Protein AF-A0A2N3HQQ2-F1 (afdb_monomer)

Organism: NCBI:txid1940526

Sequence (184 aa):
MKNRNTKDVAENHIYPFIISNFILFAAIFFSLNNADEAAILLYSMALNLFTNWFIFYAFQKKKLIHFSEYYNNLVIGIFSIAAILPVFLLIVPIVLFPEISHLLLLFASWILALLFNKIILKNYTWEKKAEQHMNKYRMNIEESKEKAFVNLKQFIDQSGRDKFANYLEKNQMFDRRMEAYLNT

Nearest PDB structures (foldseek):
  8gym-assembly1_T7  TM=3.327E-01  e=6.026E+00  Tetrahymena thermophila SB210
  3edu-assembly1_A  TM=3.708E-01  e=9.635E+00  Homo sapiens

Radius of gyration: 20.78 Å; Cα contacts (8 Å, |Δi|>4): 121; chains: 1; bounding box: 45×24×63 Å

Mean predicted aligned error: 7.98 Å

Foldseek 3Di:
DPPPLDDQLPDPPVVVLVVVVVVVLVVVVVVDPDPVLSVLLVLLLVLLLVVLVCCCVVPPSVVCSLFFSLVSVVLVVQSSCLSNVLSVVLVVCVVPPVVDDSVVSSVVSNVSSVVSSVVVVVVCVLVVVLRVLVSQLVVDDDPSNVVSVVVNLVSCVVPDLVVSVVSCVSRVDDDPVSVVSSVD

Solvent-accessible surface area (backbone atoms only — not comparable to full-atom values): 10197 Å² total; per-residue (Å²): 130,85,67,89,80,68,68,67,89,60,74,77,60,50,57,63,50,54,51,55,53,51,54,54,45,54,54,51,49,76,70,44,99,42,70,69,66,43,45,51,47,50,52,34,34,52,52,20,44,51,50,42,49,50,50,39,61,76,71,41,52,81,74,42,68,74,47,55,70,52,59,40,50,50,52,52,49,45,43,52,49,17,19,46,55,29,44,63,60,45,52,56,51,56,74,76,41,70,86,58,54,68,68,58,54,38,53,51,31,43,54,44,14,56,50,40,35,55,53,54,53,59,76,47,46,61,60,54,50,51,46,54,39,48,35,49,30,70,78,40,60,70,73,57,18,51,56,27,44,54,55,37,50,54,52,34,71,75,64,34,55,66,60,48,51,58,47,38,61,72,50,68,66,88,45,75,72,59,53,54,60,69,74,104

pLDDT: mean 82.04, std 14.4, range [25.62, 96.69]

Structure (mmCIF, N/CA/C/O backbone):
data_AF-A0A2N3HQQ2-F1
#
_entry.id   AF-A0A2N3HQQ2-F1
#
loop_
_atom_site.group_PDB
_atom_site.id
_atom_site.type_symbol
_atom_site.label_atom_id
_atom_site.label_alt_id
_atom_site.label_comp_id
_atom_site.label_asym_id
_atom_site.label_entity_id
_atom_site.label_seq_id
_atom_site.pdbx_PDB_ins_code
_atom_site.Cartn_x
_atom_site.Cartn_y
_atom_site.Cartn_z
_atom_site.occupancy
_atom_site.B_iso_or_equiv
_atom_site.auth_seq_id
_atom_site.auth_comp_id
_atom_site.auth_asym_id
_atom_site.auth_atom_id
_atom_site.pdbx_PDB_model_num
ATOM 1 N N . MET A 1 1 ? 10.122 -6.794 30.915 1.00 31.36 1 MET A N 1
ATOM 2 C CA . MET A 1 1 ? 9.313 -7.350 29.805 1.00 31.36 1 MET A CA 1
ATOM 3 C C . MET A 1 1 ? 9.541 -6.484 28.573 1.00 31.36 1 MET A C 1
ATOM 5 O O . MET A 1 1 ? 9.217 -5.306 28.623 1.00 31.36 1 MET A O 1
ATOM 9 N N . LYS A 1 2 ? 10.166 -7.013 27.508 1.00 25.62 2 LYS A N 1
ATOM 10 C CA . LYS A 1 2 ? 10.284 -6.299 26.222 1.00 25.62 2 LYS A CA 1
ATOM 11 C C . LYS A 1 2 ? 8.867 -6.044 25.709 1.00 25.62 2 LYS A C 1
ATOM 13 O O . LYS A 1 2 ? 8.108 -6.999 25.560 1.00 25.62 2 LYS A O 1
ATOM 18 N N . ASN A 1 3 ? 8.509 -4.781 25.499 1.00 30.03 3 ASN A N 1
ATOM 19 C CA . ASN A 1 3 ? 7.222 -4.409 24.935 1.00 30.03 3 ASN A CA 1
ATOM 20 C C . ASN A 1 3 ? 7.101 -5.087 23.561 1.00 30.03 3 ASN A C 1
ATOM 22 O O . ASN A 1 3 ? 7.817 -4.741 22.624 1.00 30.03 3 ASN A O 1
ATOM 26 N N . ARG A 1 4 ? 6.245 -6.110 23.459 1.00 37.28 4 ARG A N 1
ATOM 27 C CA . ARG A 1 4 ? 6.021 -6.883 22.225 1.00 37.28 4 ARG A CA 1
ATOM 28 C C . ARG A 1 4 ? 5.447 -6.004 21.097 1.00 37.28 4 ARG A C 1
ATOM 30 O O . ARG A 1 4 ? 5.424 -6.443 19.957 1.00 37.28 4 ARG A O 1
ATOM 37 N N . ASN A 1 5 ? 5.073 -4.761 21.419 1.00 40.88 5 ASN A N 1
ATOM 38 C CA . ASN A 1 5 ? 4.403 -3.797 20.549 1.00 40.88 5 ASN A CA 1
ATOM 39 C C . ASN A 1 5 ? 5.329 -2.717 19.954 1.00 40.88 5 ASN A C 1
ATOM 41 O O . ASN A 1 5 ? 4.839 -1.809 19.296 1.00 40.88 5 ASN A O 1
ATOM 45 N N . THR A 1 6 ? 6.648 -2.770 20.177 1.00 40.84 6 THR A N 1
ATOM 46 C CA . THR A 1 6 ? 7.603 -1.795 19.609 1.00 40.84 6 THR A CA 1
ATOM 47 C C . THR A 1 6 ? 8.735 -2.489 18.857 1.00 40.84 6 THR A C 1
ATOM 49 O O . THR A 1 6 ? 9.911 -2.266 19.147 1.00 40.84 6 THR A O 1
ATOM 52 N N . LYS A 1 7 ? 8.405 -3.374 17.911 1.00 51.12 7 LYS A N 1
ATOM 53 C CA . LYS A 1 7 ? 9.361 -3.708 16.847 1.00 51.12 7 LYS A CA 1
ATOM 54 C C . LYS A 1 7 ? 9.380 -2.532 15.876 1.00 51.12 7 LYS A C 1
ATOM 56 O O . LYS A 1 7 ? 8.314 -2.057 15.490 1.00 51.12 7 LYS A O 1
ATOM 61 N N . ASP A 1 8 ? 10.568 -2.026 15.548 1.00 52.69 8 ASP A N 1
ATOM 62 C CA . ASP A 1 8 ? 10.714 -0.919 14.607 1.00 52.69 8 ASP A CA 1
ATOM 63 C C . ASP A 1 8 ? 10.011 -1.307 13.301 1.00 52.69 8 ASP A C 1
ATOM 65 O O . ASP A 1 8 ? 10.311 -2.325 12.676 1.00 52.69 8 ASP A O 1
ATOM 69 N N . VAL A 1 9 ? 8.995 -0.514 12.962 1.00 53.81 9 VAL A N 1
ATOM 70 C CA . VAL A 1 9 ? 7.903 -0.837 12.033 1.00 53.81 9 VAL A CA 1
ATOM 71 C C . VAL A 1 9 ? 8.401 -1.212 10.626 1.00 53.81 9 VAL A C 1
ATOM 73 O O . VAL A 1 9 ? 7.660 -1.779 9.833 1.00 53.81 9 VAL A O 1
ATOM 76 N N . ALA A 1 10 ? 9.664 -0.916 10.314 1.00 49.88 10 ALA A N 1
ATOM 77 C CA . ALA A 1 10 ? 10.269 -1.110 9.002 1.00 49.88 10 ALA A CA 1
ATOM 78 C C . ALA A 1 10 ? 11.492 -2.050 8.980 1.00 49.88 10 ALA A C 1
ATOM 80 O O . ALA A 1 10 ? 11.952 -2.410 7.898 1.00 49.88 10 ALA A O 1
ATOM 81 N N . GLU A 1 11 ? 12.042 -2.447 10.130 1.00 49.62 11 GLU A N 1
ATOM 82 C CA . GLU A 1 11 ? 13.411 -2.992 10.193 1.00 49.62 11 GLU A CA 1
ATOM 83 C C . GLU A 1 11 ? 13.509 -4.453 9.706 1.00 49.62 11 GLU A C 1
ATOM 85 O O . GLU A 1 11 ? 14.536 -4.852 9.167 1.00 49.62 11 GLU A O 1
ATOM 90 N N . ASN A 1 12 ? 12.422 -5.234 9.786 1.00 52.38 12 ASN A N 1
ATOM 91 C CA . ASN A 1 12 ? 12.430 -6.660 9.413 1.00 52.38 12 ASN A CA 1
ATOM 92 C C . ASN A 1 12 ? 11.868 -6.976 8.015 1.00 52.38 12 ASN A C 1
ATOM 94 O O . ASN A 1 12 ? 12.133 -8.051 7.482 1.00 52.38 12 ASN A O 1
ATOM 98 N N . HIS A 1 13 ? 11.104 -6.068 7.401 1.00 55.75 13 HIS A N 1
ATOM 99 C CA . HIS A 1 13 ? 10.429 -6.335 6.118 1.00 55.75 13 HIS A CA 1
ATOM 100 C C . HIS A 1 13 ? 11.197 -5.803 4.906 1.00 55.75 13 HIS A C 1
ATOM 102 O O . HIS A 1 13 ? 10.927 -6.209 3.776 1.00 55.75 13 HIS A O 1
ATOM 108 N N . ILE A 1 14 ? 12.191 -4.942 5.134 1.00 55.75 14 ILE A N 1
ATOM 109 C CA . ILE A 1 14 ? 12.968 -4.315 4.066 1.00 55.75 14 ILE A CA 1
ATOM 110 C C . ILE A 1 14 ? 13.943 -5.292 3.398 1.00 55.75 14 ILE A C 1
ATOM 112 O O . ILE A 1 14 ? 14.111 -5.244 2.185 1.00 55.75 14 ILE A O 1
ATOM 116 N N . TYR A 1 15 ? 14.530 -6.230 4.149 1.00 56.81 15 TYR A N 1
ATOM 117 C CA . TYR A 1 15 ? 15.511 -7.174 3.605 1.00 56.81 15 TYR A CA 1
ATOM 118 C C . TYR A 1 15 ? 14.883 -8.249 2.709 1.00 56.81 15 TYR A C 1
ATOM 120 O O . TYR A 1 15 ? 15.3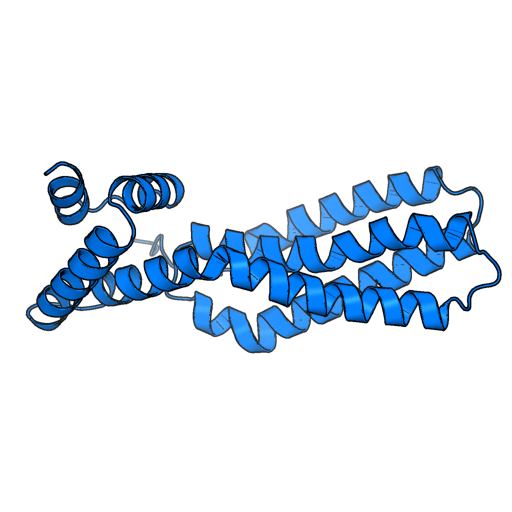54 -8.402 1.582 1.00 56.81 15 TYR A O 1
ATOM 128 N N . PRO A 1 16 ? 13.791 -8.938 3.105 1.00 57.72 16 PRO A N 1
ATOM 129 C CA . PRO A 1 16 ? 13.105 -9.867 2.203 1.00 57.72 16 PRO A CA 1
ATOM 130 C C . PRO A 1 16 ? 12.559 -9.159 0.958 1.00 57.72 16 PRO A C 1
ATOM 132 O O . PRO A 1 16 ? 12.568 -9.719 -0.138 1.00 57.72 16 PRO A O 1
ATOM 135 N N . PHE A 1 17 ? 12.126 -7.904 1.110 1.00 61.69 17 PHE A N 1
ATOM 136 C CA . PHE A 1 17 ? 11.674 -7.070 0.005 1.00 61.69 17 PHE A CA 1
ATOM 137 C C . PHE A 1 17 ? 12.811 -6.735 -0.966 1.00 61.69 17 PHE A C 1
ATOM 139 O O . PHE A 1 17 ? 12.680 -6.990 -2.156 1.00 61.69 17 PHE A O 1
ATOM 146 N N . ILE A 1 18 ? 13.947 -6.224 -0.491 1.00 60.59 18 ILE A N 1
ATOM 147 C CA . ILE A 1 18 ? 15.106 -5.936 -1.347 1.00 60.59 18 ILE A CA 1
ATOM 148 C C . ILE A 1 18 ? 15.590 -7.220 -2.043 1.00 60.59 18 ILE A C 1
ATOM 150 O O . ILE A 1 18 ? 15.804 -7.215 -3.252 1.00 60.59 18 ILE A O 1
ATOM 154 N N . ILE A 1 19 ? 15.685 -8.339 -1.317 1.00 63.81 19 ILE A N 1
ATOM 155 C CA . ILE A 1 19 ? 16.177 -9.618 -1.855 1.00 63.81 19 ILE A CA 1
ATOM 156 C C . ILE A 1 19 ? 15.238 -10.196 -2.926 1.00 63.81 19 ILE A C 1
ATOM 158 O O . ILE A 1 19 ? 15.702 -10.595 -3.991 1.00 63.81 19 ILE A O 1
ATOM 162 N N . SER A 1 20 ? 13.922 -10.219 -2.690 1.00 58.06 20 SER A N 1
ATOM 163 C CA . SER A 1 20 ? 12.950 -10.725 -3.681 1.00 58.06 20 SER A CA 1
ATOM 164 C C . SER A 1 20 ? 12.944 -9.898 -4.970 1.00 58.06 20 SER A C 1
ATOM 166 O O . SER A 1 20 ? 12.843 -10.448 -6.065 1.00 58.06 20 SER A O 1
ATOM 168 N N . ASN A 1 21 ? 13.150 -8.590 -4.842 1.00 63.28 21 ASN A N 1
ATOM 169 C CA . ASN A 1 21 ? 13.307 -7.670 -5.960 1.00 63.28 21 ASN A CA 1
ATOM 170 C C . ASN A 1 21 ? 14.595 -7.908 -6.762 1.00 63.28 21 ASN A C 1
ATOM 172 O O . ASN A 1 21 ? 14.562 -7.860 -7.988 1.00 63.28 21 ASN A O 1
ATOM 176 N N . PHE A 1 22 ? 15.710 -8.229 -6.098 1.00 64.62 22 PHE A N 1
ATOM 177 C CA . PHE A 1 22 ? 16.954 -8.619 -6.773 1.00 64.62 22 PHE A CA 1
ATOM 178 C C . PHE A 1 22 ? 16.821 -9.936 -7.555 1.00 64.62 22 PHE A C 1
ATOM 180 O O . PHE A 1 22 ? 17.350 -10.048 -8.659 1.00 64.62 22 PHE A O 1
ATOM 187 N N . ILE A 1 23 ? 16.098 -10.924 -7.016 1.00 61.53 23 ILE A N 1
ATOM 188 C CA . ILE A 1 23 ? 15.891 -12.225 -7.679 1.00 61.53 23 ILE A CA 1
ATOM 189 C C . ILE A 1 23 ? 15.017 -12.073 -8.930 1.00 61.53 23 ILE A C 1
ATOM 191 O O . ILE A 1 23 ? 15.349 -12.609 -9.988 1.00 61.53 23 ILE A O 1
ATOM 195 N N . LEU A 1 24 ? 13.930 -11.303 -8.832 1.00 60.88 24 LEU A N 1
ATOM 196 C CA . LEU A 1 24 ? 13.087 -10.969 -9.981 1.00 60.88 24 LEU A CA 1
ATOM 197 C C . LEU A 1 24 ? 13.888 -10.217 -11.061 1.00 60.88 24 LEU A C 1
ATOM 199 O O . LEU A 1 24 ? 13.700 -10.453 -12.252 1.00 60.88 24 LEU A O 1
ATOM 203 N N . PHE A 1 25 ? 14.833 -9.371 -10.643 1.00 62.75 25 PHE A N 1
ATOM 204 C CA . PHE A 1 25 ? 15.738 -8.662 -11.544 1.00 62.75 25 PHE A CA 1
ATOM 205 C C . PHE A 1 25 ? 16.681 -9.570 -12.320 1.00 62.75 25 PHE A C 1
ATOM 207 O O . PHE A 1 25 ? 16.847 -9.381 -13.525 1.00 62.75 25 PHE A O 1
ATOM 214 N N . ALA A 1 26 ? 17.278 -10.556 -11.649 1.00 61.81 26 ALA A N 1
ATOM 215 C CA . ALA A 1 26 ? 18.110 -11.546 -12.319 1.00 61.81 26 ALA A CA 1
ATOM 216 C C . ALA A 1 26 ? 17.304 -12.263 -13.415 1.00 61.81 26 ALA A C 1
ATOM 218 O O . ALA A 1 26 ? 17.780 -12.397 -14.538 1.00 61.81 26 ALA A O 1
ATOM 219 N N . ALA A 1 27 ? 16.051 -12.632 -13.132 1.00 61.81 27 ALA A N 1
ATOM 220 C CA . ALA A 1 27 ? 15.182 -13.280 -14.112 1.00 61.81 27 ALA A CA 1
ATOM 221 C C . ALA A 1 27 ? 14.875 -12.389 -15.333 1.00 61.81 27 ALA A C 1
ATOM 223 O O . ALA A 1 27 ? 14.948 -12.870 -16.461 1.00 61.81 27 ALA A O 1
ATOM 224 N N . ILE A 1 28 ? 14.589 -11.096 -15.129 1.00 62.94 28 ILE A N 1
ATOM 225 C CA . ILE A 1 28 ? 14.329 -10.148 -16.228 1.00 62.94 28 ILE A CA 1
ATOM 226 C C . ILE A 1 28 ? 15.583 -9.956 -17.091 1.00 62.94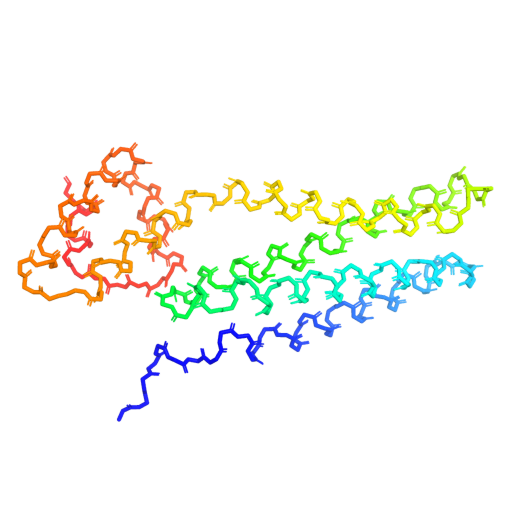 28 ILE A C 1
ATOM 228 O O . ILE A 1 28 ? 15.494 -10.046 -18.315 1.00 62.94 28 ILE A O 1
ATOM 232 N N . PHE A 1 29 ? 16.751 -9.768 -16.469 1.00 62.06 29 PHE A N 1
ATOM 233 C CA . PHE A 1 29 ? 18.026 -9.597 -17.172 1.00 62.06 29 PHE A CA 1
ATOM 234 C C . PHE A 1 29 ? 18.391 -10.813 -18.033 1.00 62.06 29 PHE A C 1
ATOM 236 O O . PHE A 1 29 ? 18.827 -10.649 -19.164 1.00 62.06 29 PHE A O 1
ATOM 243 N N . PHE A 1 30 ? 18.164 -12.035 -17.539 1.00 61.47 30 PHE A N 1
ATOM 244 C CA . PHE A 1 30 ? 18.402 -13.251 -18.327 1.00 61.47 30 PHE A CA 1
ATOM 245 C C . PHE A 1 30 ? 17.334 -13.509 -19.404 1.00 61.47 30 PHE A C 1
ATOM 247 O O . PHE A 1 30 ? 17.575 -14.305 -20.309 1.00 61.47 30 PHE A O 1
ATOM 254 N N . SER A 1 31 ? 16.167 -12.862 -19.320 1.00 62.66 31 SER A N 1
ATOM 255 C CA . SER A 1 31 ? 15.082 -13.010 -20.303 1.00 62.66 31 SER A CA 1
ATOM 256 C C . SER A 1 31 ? 15.147 -12.010 -21.462 1.00 62.66 31 SER A C 1
ATOM 258 O O . SER A 1 31 ? 14.664 -12.314 -22.551 1.00 62.66 31 SER A O 1
ATOM 260 N N . LEU A 1 32 ? 15.742 -10.832 -21.246 1.00 63.84 32 LEU A N 1
ATOM 261 C CA . LEU A 1 32 ? 15.886 -9.794 -22.263 1.00 63.84 32 LEU A CA 1
ATOM 262 C C . LEU A 1 32 ? 17.261 -9.903 -22.919 1.00 63.84 32 LEU A C 1
ATOM 264 O O . LEU A 1 32 ? 18.289 -9.743 -22.270 1.00 63.84 32 LEU A O 1
ATOM 268 N N . ASN A 1 33 ? 17.288 -10.131 -24.230 1.00 67.88 33 ASN A N 1
ATOM 269 C CA . ASN A 1 33 ? 18.528 -10.228 -25.004 1.00 67.88 33 ASN A CA 1
ATOM 270 C C . ASN A 1 33 ? 19.069 -8.842 -25.430 1.00 67.88 33 ASN A C 1
ATOM 272 O O . ASN A 1 33 ? 19.654 -8.708 -26.503 1.00 67.88 33 ASN A O 1
ATOM 276 N N . ASN A 1 34 ? 18.822 -7.798 -24.627 1.00 74.69 34 ASN A N 1
ATOM 277 C CA . ASN A 1 34 ? 19.231 -6.420 -24.899 1.00 74.69 34 ASN A CA 1
ATOM 278 C C . ASN A 1 34 ? 19.552 -5.668 -23.592 1.00 74.69 34 ASN A C 1
ATOM 280 O O . ASN A 1 34 ? 18.718 -5.558 -22.690 1.00 74.69 34 ASN A O 1
ATOM 284 N N . ALA A 1 35 ? 20.777 -5.141 -23.500 1.00 78.56 35 ALA A N 1
ATOM 285 C CA . ALA A 1 35 ? 21.286 -4.465 -22.310 1.00 78.56 35 ALA A CA 1
ATOM 286 C C . ALA A 1 35 ? 20.565 -3.140 -22.013 1.00 78.56 35 ALA A C 1
ATOM 288 O O . ALA A 1 35 ? 20.320 -2.835 -20.845 1.00 78.56 35 ALA A O 1
ATOM 289 N N . ASP A 1 36 ? 20.190 -2.379 -23.044 1.00 80.06 36 ASP A N 1
ATOM 290 C CA . ASP A 1 36 ? 19.553 -1.069 -22.867 1.00 80.06 36 ASP A CA 1
ATOM 291 C C . ASP A 1 36 ? 18.117 -1.212 -22.341 1.00 80.06 36 ASP A C 1
ATOM 293 O O . ASP A 1 36 ? 17.691 -0.478 -21.445 1.00 80.06 36 ASP A O 1
ATOM 297 N N . GLU A 1 37 ? 17.397 -2.223 -22.829 1.00 82.00 37 GLU A N 1
ATOM 298 C CA . GLU A 1 37 ? 16.046 -2.582 -22.382 1.00 82.00 37 GLU A CA 1
ATOM 299 C C . GLU A 1 37 ? 16.042 -3.060 -20.924 1.00 82.00 37 GLU A C 1
ATOM 301 O O . GLU A 1 37 ? 15.200 -2.663 -20.113 1.00 82.00 37 GLU A O 1
ATOM 306 N N . ALA A 1 38 ? 17.031 -3.873 -20.548 1.00 81.25 38 ALA A N 1
ATOM 307 C CA . ALA A 1 38 ? 17.207 -4.280 -19.161 1.00 81.25 38 ALA A CA 1
ATOM 308 C C . ALA A 1 38 ? 17.571 -3.082 -18.262 1.00 81.25 38 ALA A C 1
ATOM 310 O O . ALA A 1 38 ? 17.056 -2.959 -17.145 1.00 81.25 38 ALA A O 1
ATOM 311 N N . ALA A 1 39 ? 18.415 -2.166 -18.750 1.00 82.62 39 ALA A N 1
ATOM 312 C CA . ALA A 1 39 ? 18.834 -0.982 -18.009 1.00 82.62 39 ALA A CA 1
ATOM 313 C C . ALA A 1 39 ? 17.659 -0.042 -17.706 1.00 82.62 39 ALA A C 1
ATOM 315 O O . ALA A 1 39 ? 17.530 0.427 -16.574 1.00 82.62 39 ALA A O 1
ATOM 316 N N . ILE A 1 40 ? 16.760 0.214 -18.663 1.00 87.62 40 ILE A N 1
ATOM 317 C CA . ILE A 1 40 ? 15.605 1.092 -18.415 1.00 87.62 40 ILE A CA 1
ATOM 318 C C . ILE A 1 40 ? 14.638 0.508 -17.374 1.00 87.62 40 ILE A C 1
ATOM 320 O O . ILE A 1 40 ? 14.114 1.253 -16.536 1.00 87.62 40 ILE A O 1
ATOM 324 N N . LEU A 1 41 ? 14.444 -0.814 -17.351 1.00 86.12 41 LEU A N 1
ATOM 325 C CA . LEU A 1 41 ? 13.660 -1.488 -16.310 1.00 86.12 41 LEU A CA 1
ATOM 326 C C . LEU A 1 41 ? 14.335 -1.359 -14.935 1.00 86.12 41 LEU A C 1
ATOM 328 O O . LEU A 1 41 ? 13.661 -1.048 -13.948 1.00 86.12 41 LEU A O 1
ATOM 332 N N . LEU A 1 42 ? 15.665 -1.508 -14.882 1.00 82.56 42 LEU A N 1
ATOM 333 C CA . LEU A 1 42 ? 16.484 -1.297 -13.682 1.00 82.56 42 LEU A CA 1
ATOM 334 C C . LEU A 1 42 ? 16.344 0.120 -13.125 1.00 82.56 42 LEU A C 1
ATOM 336 O O . LEU A 1 42 ? 16.003 0.296 -11.952 1.00 82.56 42 LEU A O 1
ATOM 340 N N . TYR A 1 43 ? 16.545 1.132 -13.968 1.00 87.12 43 TYR A N 1
ATOM 341 C CA . TYR A 1 43 ? 16.420 2.531 -13.565 1.00 87.12 43 TYR A CA 1
ATOM 342 C C . TYR A 1 43 ? 15.003 2.878 -13.113 1.00 87.12 43 TYR A C 1
ATOM 344 O O . TYR A 1 43 ? 14.831 3.540 -12.087 1.00 87.12 43 TYR A O 1
ATOM 352 N N . SER A 1 44 ? 13.990 2.391 -13.830 1.00 90.62 44 SER A N 1
ATOM 353 C CA . SER A 1 44 ? 12.586 2.611 -13.481 1.00 90.62 44 SER A CA 1
ATOM 354 C C . SER A 1 44 ? 12.251 2.024 -12.115 1.00 90.62 44 SER A C 1
ATOM 356 O O . SER A 1 44 ? 11.642 2.695 -11.282 1.00 90.62 44 SER A O 1
ATOM 358 N N . MET A 1 45 ? 12.690 0.796 -11.837 1.00 86.50 45 MET A N 1
ATOM 359 C CA . MET A 1 45 ? 12.444 0.178 -10.541 1.00 86.50 45 MET A CA 1
ATOM 360 C C . MET A 1 45 ? 13.192 0.889 -9.419 1.00 86.50 45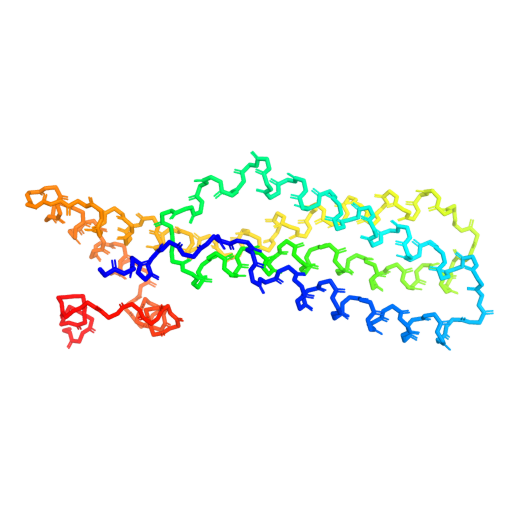 MET A C 1
ATOM 362 O O . MET A 1 45 ? 12.592 1.177 -8.386 1.00 86.50 45 MET A O 1
ATOM 366 N N . ALA A 1 46 ? 14.474 1.210 -9.615 1.00 85.50 46 ALA A N 1
ATOM 367 C CA . ALA A 1 46 ? 15.267 1.924 -8.620 1.00 85.50 46 ALA A CA 1
ATOM 368 C C . ALA A 1 46 ? 14.628 3.276 -8.264 1.00 85.50 46 ALA A C 1
ATOM 370 O O . ALA A 1 46 ? 14.449 3.582 -7.083 1.00 85.50 46 ALA A O 1
ATOM 371 N N . LEU A 1 47 ? 14.205 4.046 -9.271 1.00 90.00 47 LEU A N 1
ATOM 372 C CA . LEU A 1 47 ? 13.521 5.323 -9.079 1.00 90.00 47 LEU A CA 1
ATOM 373 C C . LEU A 1 47 ? 12.188 5.156 -8.336 1.00 90.00 47 LEU A C 1
ATOM 375 O O . LEU A 1 47 ? 11.901 5.900 -7.390 1.00 90.00 47 LEU A O 1
ATOM 379 N N . ASN A 1 48 ? 11.378 4.176 -8.741 1.00 92.38 48 ASN A N 1
ATOM 380 C CA . ASN A 1 48 ? 10.073 3.915 -8.140 1.00 92.38 48 ASN A CA 1
ATOM 381 C C . ASN A 1 48 ? 10.199 3.477 -6.681 1.00 92.38 48 ASN A C 1
ATOM 383 O O . ASN A 1 48 ? 9.461 3.978 -5.828 1.00 92.38 48 ASN A O 1
ATOM 387 N N . LEU A 1 49 ? 11.138 2.572 -6.395 1.00 86.94 49 LEU A N 1
ATOM 388 C CA . LEU A 1 49 ? 11.451 2.100 -5.050 1.00 86.94 49 LEU A CA 1
ATOM 389 C C . LEU A 1 49 ? 11.934 3.252 -4.180 1.00 86.94 49 LEU A C 1
ATOM 391 O O . LEU A 1 49 ? 11.365 3.478 -3.116 1.00 86.94 49 LEU A O 1
ATOM 395 N N . PHE A 1 50 ? 12.925 4.013 -4.651 1.00 87.50 50 PHE A N 1
ATOM 396 C CA . PHE A 1 50 ? 13.467 5.152 -3.919 1.00 87.50 50 PHE A CA 1
ATOM 397 C C . PHE A 1 50 ? 12.380 6.181 -3.596 1.00 87.50 50 PHE A C 1
ATOM 399 O O . PHE A 1 50 ? 12.248 6.598 -2.448 1.00 87.50 50 PHE A O 1
ATOM 406 N N . THR A 1 51 ? 11.550 6.544 -4.577 1.00 90.00 51 THR A N 1
ATOM 407 C CA . THR A 1 51 ? 10.485 7.539 -4.388 1.00 90.00 51 THR A CA 1
ATOM 408 C C . THR A 1 51 ? 9.427 7.048 -3.401 1.00 90.00 51 THR A C 1
ATOM 410 O O . THR A 1 51 ? 9.083 7.762 -2.458 1.00 90.00 51 THR A O 1
ATOM 413 N N . ASN A 1 52 ? 8.911 5.828 -3.583 1.00 87.88 52 ASN A N 1
ATOM 414 C CA . ASN A 1 52 ? 7.916 5.257 -2.671 1.00 87.88 52 ASN A CA 1
ATOM 415 C C . ASN A 1 52 ? 8.485 5.142 -1.249 1.00 87.88 52 ASN A C 1
ATOM 417 O O . ASN A 1 52 ? 7.817 5.501 -0.279 1.00 87.88 52 ASN A O 1
ATOM 421 N N . TRP A 1 53 ? 9.739 4.718 -1.121 1.00 86.19 53 TRP A N 1
ATOM 422 C CA . TRP A 1 53 ? 10.427 4.614 0.158 1.00 86.19 53 TRP A CA 1
ATOM 423 C C . TRP A 1 53 ? 10.610 5.976 0.831 1.00 86.19 53 TRP A C 1
ATOM 425 O O . TRP A 1 53 ? 10.258 6.139 2.001 1.00 86.19 53 TRP A O 1
ATOM 435 N N . PHE A 1 54 ? 11.056 6.983 0.079 1.00 87.62 54 PHE A N 1
ATOM 436 C CA . PHE A 1 54 ? 11.163 8.357 0.556 1.00 87.62 54 PHE A CA 1
ATOM 437 C C . PHE A 1 54 ? 9.813 8.873 1.070 1.00 87.62 54 PHE A C 1
ATOM 439 O O . PHE A 1 54 ? 9.729 9.372 2.192 1.00 87.62 54 PHE A O 1
ATOM 446 N N . ILE A 1 55 ? 8.729 8.672 0.310 1.00 89.12 55 ILE A N 1
ATOM 447 C CA . ILE A 1 55 ? 7.372 9.059 0.722 1.00 89.12 55 ILE A CA 1
ATOM 448 C C . ILE A 1 55 ? 6.954 8.325 2.007 1.00 89.12 55 ILE A C 1
ATOM 450 O O . ILE A 1 55 ? 6.374 8.938 2.910 1.00 89.12 55 ILE A O 1
ATOM 454 N N . PHE A 1 56 ? 7.247 7.027 2.123 1.00 88.00 56 PHE A N 1
ATOM 455 C CA . PHE A 1 56 ? 6.914 6.246 3.313 1.00 88.00 56 PHE A CA 1
ATOM 456 C C . PHE A 1 56 ? 7.613 6.797 4.563 1.00 88.00 56 PHE A C 1
ATOM 458 O O . PHE A 1 56 ? 6.947 7.081 5.563 1.00 88.00 56 PHE A O 1
ATOM 465 N N . TYR A 1 57 ? 8.931 7.002 4.512 1.00 84.00 57 TYR A N 1
ATOM 466 C CA . TYR A 1 57 ? 9.698 7.482 5.666 1.00 84.00 57 TYR A CA 1
ATOM 467 C C . TYR A 1 57 ? 9.382 8.936 6.014 1.00 84.00 57 TYR A C 1
ATOM 469 O O . TYR A 1 57 ? 9.253 9.259 7.197 1.00 84.00 57 TYR A O 1
ATOM 477 N N . ALA A 1 58 ? 9.195 9.795 5.011 1.00 87.06 58 ALA A N 1
ATOM 478 C CA . ALA A 1 58 ? 8.885 11.203 5.227 1.00 87.06 58 ALA A CA 1
ATOM 479 C C . ALA A 1 58 ? 7.479 11.412 5.816 1.00 87.06 58 ALA A C 1
ATOM 481 O O . ALA A 1 58 ? 7.304 12.247 6.705 1.00 87.06 58 ALA A O 1
ATOM 482 N N . PHE A 1 59 ? 6.470 10.652 5.363 1.00 88.06 59 PHE A N 1
ATOM 483 C CA . PHE A 1 59 ? 5.064 10.985 5.640 1.00 88.06 59 PHE A CA 1
ATOM 484 C C . PHE A 1 59 ? 4.241 9.910 6.354 1.00 88.06 59 PHE A C 1
ATOM 486 O O . PHE A 1 59 ? 3.216 10.259 6.953 1.00 88.06 59 PHE A O 1
ATOM 493 N N . GLN A 1 60 ? 4.624 8.630 6.277 1.00 85.94 60 GLN A N 1
ATOM 494 C CA . GLN A 1 60 ? 3.824 7.517 6.807 1.00 85.94 60 GLN A CA 1
ATOM 495 C C . GLN A 1 60 ? 4.427 6.889 8.063 1.00 85.94 60 GLN A C 1
ATOM 497 O O . GLN A 1 60 ? 3.673 6.671 9.009 1.00 85.94 60 GLN A O 1
ATOM 502 N N . LYS A 1 61 ? 5.753 6.681 8.141 1.00 84.19 61 LYS A N 1
ATOM 503 C CA . LYS A 1 61 ? 6.409 5.962 9.256 1.00 84.19 61 LYS A CA 1
ATOM 504 C C . LYS A 1 61 ? 5.917 6.432 10.628 1.00 84.19 61 LYS A C 1
ATOM 506 O O . LYS A 1 61 ? 5.468 5.619 11.427 1.00 84.19 61 LYS A O 1
ATOM 511 N N . LYS A 1 62 ? 5.916 7.748 10.880 1.00 82.62 62 LYS A N 1
ATOM 512 C CA . LYS A 1 62 ? 5.469 8.317 12.168 1.00 82.62 62 LYS A CA 1
ATOM 513 C C . LYS A 1 62 ? 3.991 8.057 12.485 1.00 82.62 62 LYS A C 1
ATOM 515 O O . LYS A 1 62 ? 3.639 7.923 13.648 1.00 82.62 62 LYS A O 1
ATOM 520 N N . LYS A 1 63 ? 3.125 7.977 11.472 1.00 83.38 63 LYS A N 1
ATOM 521 C CA . LYS A 1 63 ? 1.678 7.748 11.646 1.00 83.38 63 LYS A CA 1
ATOM 522 C C . LYS A 1 63 ? 1.355 6.292 11.985 1.00 83.38 63 LYS A C 1
ATOM 524 O O . LYS A 1 63 ? 0.315 6.030 12.575 1.00 83.38 63 LYS A O 1
ATOM 529 N N . LEU A 1 64 ? 2.241 5.375 11.605 1.00 82.75 64 LEU A N 1
ATOM 530 C CA . LEU A 1 64 ? 2.074 3.929 11.742 1.00 82.75 64 LEU A CA 1
ATOM 531 C C . LEU A 1 64 ? 2.574 3.374 13.087 1.00 82.75 64 LEU A C 1
ATOM 533 O O . LEU A 1 64 ? 2.269 2.238 13.430 1.00 82.75 64 LEU A O 1
ATOM 537 N N . ILE A 1 65 ? 3.291 4.175 13.886 1.00 78.12 65 ILE A N 1
ATOM 538 C CA . ILE A 1 65 ? 3.877 3.750 15.175 1.00 78.12 65 ILE A CA 1
ATOM 539 C C . ILE A 1 65 ? 2.822 3.197 16.147 1.00 78.12 65 ILE A C 1
ATOM 541 O O . ILE A 1 65 ? 3.120 2.319 16.949 1.00 78.12 65 ILE A O 1
ATOM 545 N N . HIS A 1 66 ? 1.590 3.704 16.077 1.00 78.25 66 HIS A N 1
ATOM 546 C CA . HIS A 1 66 ? 0.497 3.306 16.968 1.00 78.25 66 HIS A CA 1
ATOM 547 C C . HIS A 1 66 ? -0.475 2.304 16.335 1.00 78.25 66 HIS A C 1
ATOM 549 O O . HIS A 1 66 ? -1.511 1.996 16.919 1.00 78.25 66 HIS A O 1
ATOM 555 N N . PHE A 1 67 ? -0.189 1.834 15.123 1.00 83.94 67 PHE A N 1
ATOM 556 C CA . PHE A 1 67 ? -1.017 0.848 14.439 1.00 83.94 67 PHE A CA 1
ATOM 557 C C . PHE A 1 67 ? -0.443 -0.552 14.596 1.00 83.94 67 PHE A C 1
ATOM 559 O O . PHE A 1 67 ? 0.706 -0.742 14.998 1.00 83.94 67 PHE A O 1
ATOM 566 N N . SER A 1 68 ? -1.285 -1.538 14.304 1.00 83.00 68 SER A N 1
ATOM 567 C CA . SER A 1 68 ? -0.891 -2.937 14.338 1.00 83.00 68 SER A CA 1
ATOM 568 C C . SER A 1 68 ? 0.264 -3.269 13.394 1.00 83.00 68 SER A C 1
ATOM 570 O O . SER A 1 68 ? 0.422 -2.661 12.335 1.00 83.00 68 SER A O 1
ATOM 572 N N . GLU A 1 69 ? 1.030 -4.307 13.739 1.00 81.00 69 GLU A N 1
ATOM 573 C CA . GLU A 1 69 ? 2.048 -4.875 12.847 1.00 81.00 69 GLU A CA 1
ATOM 574 C C . GLU A 1 69 ? 1.425 -5.323 11.516 1.00 81.00 69 GLU A C 1
ATOM 576 O O . GLU A 1 69 ? 1.977 -5.042 10.455 1.00 81.00 69 GLU A O 1
ATOM 581 N N . TYR A 1 70 ? 0.226 -5.915 11.553 1.00 84.81 70 TYR A N 1
ATOM 582 C CA . TYR A 1 70 ? -0.512 -6.296 10.350 1.00 84.81 70 TYR A CA 1
ATOM 583 C C . TYR A 1 70 ? -0.758 -5.108 9.412 1.00 84.81 70 TYR A C 1
ATOM 585 O O . TYR A 1 70 ? -0.401 -5.163 8.235 1.00 84.81 70 TYR A O 1
ATOM 593 N N . TYR A 1 71 ? -1.338 -4.018 9.918 1.00 87.00 71 TYR A N 1
ATOM 594 C CA . TYR A 1 71 ? -1.641 -2.854 9.089 1.00 87.00 71 TYR A CA 1
ATOM 595 C C . TYR A 1 71 ? -0.372 -2.150 8.609 1.00 87.00 71 TYR A C 1
ATOM 597 O O . TYR A 1 71 ? -0.313 -1.658 7.482 1.00 87.00 71 TYR A O 1
ATOM 605 N N . ASN A 1 72 ? 0.671 -2.139 9.432 1.00 85.50 72 ASN A N 1
ATOM 606 C CA . ASN A 1 72 ? 1.962 -1.605 9.030 1.00 85.50 72 ASN A CA 1
ATOM 607 C C . ASN A 1 72 ? 2.550 -2.392 7.855 1.00 85.50 72 ASN A C 1
ATOM 609 O O . ASN A 1 72 ? 2.963 -1.791 6.861 1.00 85.50 72 ASN A O 1
ATOM 613 N N . ASN A 1 73 ? 2.495 -3.722 7.923 1.00 84.06 73 ASN A N 1
ATOM 614 C CA . ASN A 1 73 ? 2.943 -4.613 6.856 1.00 84.06 73 ASN A CA 1
ATOM 615 C C . ASN A 1 73 ? 2.092 -4.472 5.598 1.00 84.06 73 ASN A C 1
ATOM 617 O O . ASN A 1 73 ? 2.634 -4.458 4.495 1.00 84.06 73 ASN A O 1
ATOM 621 N N . LEU A 1 74 ? 0.780 -4.291 5.755 1.00 87.19 74 LEU A N 1
ATOM 622 C CA . LEU A 1 74 ? -0.121 -3.987 4.650 1.00 87.19 74 LEU A CA 1
ATOM 623 C C . LEU A 1 74 ? 0.304 -2.696 3.942 1.00 87.19 74 LEU A C 1
ATOM 625 O O . LEU A 1 74 ? 0.473 -2.692 2.726 1.00 87.19 74 LEU A O 1
ATOM 629 N N . VAL A 1 75 ? 0.523 -1.605 4.684 1.00 88.88 75 VAL A N 1
ATOM 630 C CA . VAL A 1 75 ? 0.928 -0.323 4.092 1.00 88.88 75 VAL A CA 1
ATOM 631 C C . VAL A 1 75 ? 2.287 -0.439 3.409 1.00 88.88 75 VAL A C 1
ATOM 633 O O . VAL A 1 75 ? 2.415 -0.000 2.271 1.00 88.88 75 VAL A O 1
ATOM 636 N N . ILE A 1 76 ? 3.282 -1.064 4.041 1.00 85.81 76 ILE A N 1
ATOM 637 C CA . ILE A 1 76 ? 4.592 -1.301 3.414 1.00 85.81 76 ILE A CA 1
ATOM 638 C C . ILE A 1 76 ? 4.427 -2.110 2.120 1.00 85.81 76 ILE A C 1
ATOM 640 O O . ILE A 1 76 ? 4.933 -1.7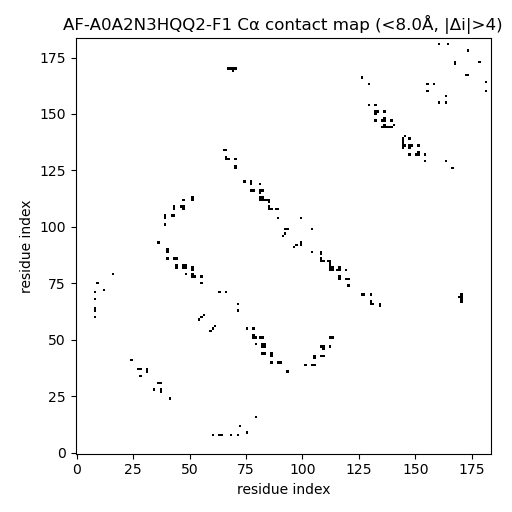01 1.077 1.00 85.81 76 ILE A O 1
ATOM 644 N N . GLY A 1 77 ? 3.641 -3.189 2.156 1.00 85.12 77 GLY A N 1
ATOM 645 C CA . GLY A 1 77 ? 3.337 -4.015 0.988 1.00 85.12 77 GLY A CA 1
ATOM 646 C C . GLY A 1 77 ? 2.680 -3.235 -0.154 1.00 85.12 77 GLY A C 1
ATOM 647 O O . GLY A 1 77 ? 3.009 -3.454 -1.317 1.00 85.12 77 GLY A O 1
ATOM 648 N N . ILE A 1 78 ? 1.812 -2.268 0.150 1.00 89.94 78 ILE A N 1
ATOM 649 C CA . ILE A 1 78 ? 1.204 -1.396 -0.866 1.00 89.94 78 ILE A CA 1
ATOM 650 C C . ILE A 1 78 ? 2.260 -0.525 -1.553 1.00 89.94 78 ILE A C 1
ATOM 652 O O . ILE A 1 78 ? 2.266 -0.437 -2.780 1.00 89.94 78 ILE A O 1
ATOM 656 N N . PHE A 1 79 ? 3.164 0.094 -0.789 1.00 89.81 79 PHE A N 1
ATOM 657 C CA . PHE A 1 79 ? 4.259 0.899 -1.346 1.00 89.81 79 PHE A CA 1
ATOM 658 C C . PHE A 1 79 ? 5.191 0.056 -2.224 1.00 89.81 79 PHE A C 1
ATOM 660 O O . PHE A 1 79 ? 5.606 0.495 -3.296 1.00 89.81 79 PHE A O 1
ATOM 667 N N . SER A 1 80 ? 5.464 -1.173 -1.791 1.00 85.44 80 SER A N 1
ATOM 668 C CA . SER A 1 80 ? 6.229 -2.172 -2.528 1.00 85.44 80 SER A CA 1
ATOM 669 C C . SER A 1 80 ? 5.582 -2.542 -3.866 1.00 85.44 80 SER A C 1
ATOM 671 O O . SER A 1 80 ? 6.215 -2.418 -4.912 1.00 85.44 80 SER A O 1
ATOM 673 N N . ILE A 1 81 ? 4.308 -2.944 -3.856 1.00 88.12 81 ILE A N 1
ATOM 674 C CA . ILE A 1 81 ? 3.576 -3.339 -5.069 1.00 88.12 81 ILE A CA 1
ATOM 675 C C . ILE A 1 81 ? 3.450 -2.158 -6.035 1.00 88.12 81 ILE A C 1
ATOM 677 O O . ILE A 1 81 ? 3.675 -2.314 -7.235 1.00 88.12 81 ILE A O 1
ATOM 681 N N . ALA A 1 82 ? 3.139 -0.967 -5.520 1.00 91.00 82 ALA A N 1
ATOM 682 C CA . ALA A 1 82 ? 3.003 0.237 -6.331 1.00 91.00 82 ALA A CA 1
ATOM 683 C C . ALA A 1 82 ? 4.303 0.627 -7.048 1.00 91.00 82 ALA A C 1
ATOM 685 O O . ALA A 1 82 ? 4.246 1.159 -8.152 1.00 91.00 82 ALA A O 1
ATOM 686 N N . ALA A 1 83 ? 5.468 0.354 -6.452 1.00 88.50 83 ALA A N 1
ATOM 687 C CA . ALA A 1 83 ? 6.754 0.625 -7.085 1.00 88.50 83 ALA A CA 1
ATOM 688 C C . ALA A 1 83 ? 7.073 -0.341 -8.241 1.00 88.50 83 ALA A C 1
ATOM 690 O O . ALA A 1 83 ? 7.702 0.059 -9.221 1.00 88.50 83 ALA A O 1
ATOM 691 N N . ILE A 1 84 ? 6.634 -1.598 -8.128 1.00 86.62 84 ILE A N 1
ATOM 692 C CA . ILE A 1 84 ? 7.005 -2.682 -9.047 1.00 86.62 84 ILE A CA 1
ATOM 693 C C . ILE A 1 84 ? 6.026 -2.797 -10.220 1.00 86.62 84 ILE A C 1
ATOM 695 O O . ILE A 1 84 ? 6.449 -2.999 -11.354 1.00 86.62 84 ILE A O 1
ATOM 699 N N . LEU A 1 85 ? 4.720 -2.659 -9.975 1.00 89.88 85 LEU A N 1
ATOM 700 C CA . LEU A 1 85 ? 3.693 -2.878 -10.998 1.00 89.88 85 LEU A CA 1
ATOM 701 C C . LEU A 1 85 ? 3.922 -2.064 -12.295 1.00 89.88 85 LEU A C 1
ATOM 703 O O . LEU A 1 85 ? 3.819 -2.652 -13.371 1.00 89.88 85 LEU A O 1
ATOM 707 N N . PRO A 1 86 ? 4.306 -0.771 -12.250 1.00 91.88 86 PRO A N 1
ATOM 708 C CA . PRO A 1 86 ? 4.655 -0.015 -13.455 1.00 91.88 86 PRO A CA 1
ATOM 709 C C . PRO A 1 86 ? 5.818 -0.597 -14.259 1.00 91.88 86 PRO A C 1
ATOM 711 O O . PRO A 1 86 ? 5.810 -0.501 -15.479 1.00 91.88 86 PRO A O 1
ATOM 714 N N . VAL A 1 87 ? 6.803 -1.210 -13.596 1.00 88.88 87 VAL A N 1
ATOM 715 C CA . VAL A 1 87 ? 7.984 -1.793 -14.253 1.00 88.88 87 VAL A CA 1
ATOM 716 C C . VAL A 1 87 ? 7.571 -2.987 -15.109 1.00 88.88 87 VAL A C 1
ATOM 718 O O . VAL A 1 87 ? 8.020 -3.114 -16.241 1.00 88.88 87 VAL A O 1
ATOM 721 N N . PHE A 1 88 ? 6.643 -3.816 -14.623 1.00 87.00 88 PHE A N 1
ATOM 722 C CA . PHE A 1 88 ? 6.067 -4.888 -15.437 1.00 87.00 88 PHE A CA 1
ATOM 723 C C . PHE A 1 88 ? 5.275 -4.353 -16.629 1.00 87.00 88 PHE A C 1
ATOM 725 O O . PHE A 1 88 ? 5.359 -4.905 -17.723 1.00 87.00 88 PHE A O 1
ATOM 732 N N . LEU A 1 89 ? 4.530 -3.261 -16.438 1.00 89.81 89 LEU A N 1
ATOM 733 C CA . LEU A 1 89 ? 3.782 -2.635 -17.527 1.00 89.81 89 LEU A CA 1
ATOM 734 C C . LEU A 1 89 ? 4.699 -2.024 -18.592 1.00 89.81 89 LEU A C 1
ATOM 736 O O . LEU A 1 89 ? 4.290 -1.962 -19.747 1.00 89.81 89 LEU A O 1
ATOM 740 N N . LEU A 1 90 ? 5.925 -1.621 -18.235 1.00 89.50 90 LEU A N 1
ATOM 741 C CA . LEU A 1 90 ? 6.916 -1.110 -19.185 1.00 89.50 90 LEU A CA 1
ATOM 742 C C . LEU A 1 90 ? 7.453 -2.168 -20.153 1.00 89.50 90 LEU A C 1
ATOM 744 O O . LEU A 1 90 ? 7.927 -1.794 -21.222 1.00 89.50 90 LEU A O 1
ATOM 748 N N . ILE A 1 91 ? 7.353 -3.461 -19.836 1.00 86.38 91 ILE A N 1
ATOM 749 C CA . ILE A 1 91 ? 7.829 -4.526 -20.734 1.00 86.38 91 ILE A CA 1
ATOM 750 C C . ILE A 1 91 ? 7.123 -4.432 -22.095 1.00 86.38 91 ILE A C 1
ATOM 752 O O . ILE A 1 91 ? 7.758 -4.571 -23.134 1.00 86.38 91 ILE A O 1
ATOM 756 N N . VAL A 1 92 ? 5.821 -4.131 -22.100 1.00 88.62 92 VAL A N 1
ATOM 757 C CA . VAL A 1 92 ? 5.023 -4.026 -23.329 1.00 88.62 92 VAL A CA 1
ATOM 758 C C . VAL A 1 92 ? 5.542 -2.927 -24.266 1.00 88.62 92 VAL A C 1
ATOM 760 O O . VAL A 1 92 ? 5.867 -3.253 -25.406 1.00 88.62 92 VAL A O 1
ATOM 763 N N . PRO A 1 93 ? 5.649 -1.648 -23.850 1.00 91.19 93 PRO A N 1
ATOM 764 C CA . PRO A 1 93 ? 6.144 -0.612 -24.740 1.00 91.19 93 PRO A CA 1
ATOM 765 C C . PRO A 1 93 ? 7.616 -0.776 -25.112 1.00 91.19 93 PRO A C 1
ATOM 767 O O . PRO A 1 93 ? 7.971 -0.417 -26.225 1.00 91.19 93 PRO A O 1
ATOM 770 N N . ILE A 1 94 ? 8.448 -1.358 -24.243 1.00 87.81 94 ILE A N 1
ATOM 771 C CA . ILE A 1 94 ? 9.852 -1.641 -24.571 1.00 87.81 94 ILE A CA 1
ATOM 772 C C . ILE A 1 94 ? 9.957 -2.641 -25.731 1.00 87.81 94 ILE A C 1
ATOM 774 O O . ILE A 1 94 ? 10.730 -2.424 -26.656 1.00 87.81 94 ILE A O 1
ATOM 778 N N . VAL A 1 95 ? 9.155 -3.711 -25.707 1.00 85.06 95 VAL A N 1
ATOM 779 C CA . VAL A 1 95 ? 9.212 -4.772 -26.725 1.00 85.06 95 VAL A CA 1
ATOM 780 C C . VAL A 1 95 ? 8.483 -4.383 -28.014 1.00 85.06 95 VAL A C 1
ATOM 782 O O . VAL A 1 95 ? 8.917 -4.753 -29.102 1.00 85.06 95 VAL A O 1
ATOM 785 N N . LEU A 1 96 ? 7.353 -3.676 -27.911 1.00 89.62 96 LEU A N 1
ATOM 786 C CA . LEU A 1 96 ? 6.490 -3.385 -29.063 1.00 89.62 96 LEU A CA 1
ATOM 787 C C . LEU A 1 96 ? 6.780 -2.041 -29.741 1.00 89.62 96 LEU A C 1
ATOM 789 O O . LEU A 1 96 ? 6.407 -1.879 -30.900 1.00 89.62 96 LEU A O 1
ATOM 793 N N . PHE A 1 97 ? 7.405 -1.093 -29.037 1.00 90.88 97 PHE A N 1
ATOM 794 C CA . PHE A 1 97 ? 7.640 0.275 -29.513 1.00 90.88 97 PHE A CA 1
ATOM 795 C C . PHE A 1 97 ? 9.051 0.764 -29.116 1.00 90.88 97 PHE A C 1
ATOM 797 O O . PHE A 1 97 ? 9.188 1.705 -28.323 1.00 90.88 97 PHE A O 1
ATOM 804 N N . PRO A 1 98 ? 10.120 0.125 -29.628 1.00 85.00 98 PRO A N 1
ATOM 805 C CA . PRO A 1 98 ? 11.505 0.415 -29.238 1.00 85.00 98 PRO A CA 1
ATOM 806 C C . PRO A 1 98 ? 11.957 1.842 -29.589 1.00 85.00 98 PRO A C 1
ATOM 808 O O . PRO A 1 98 ? 12.922 2.350 -29.026 1.00 85.00 98 PRO A O 1
ATOM 811 N N . GLU A 1 99 ? 11.260 2.523 -30.498 1.00 89.62 99 GLU A N 1
ATOM 812 C CA . GLU A 1 99 ? 11.500 3.921 -30.857 1.00 89.62 99 GLU A CA 1
ATOM 813 C C . GLU A 1 99 ? 11.095 4.929 -29.766 1.00 89.62 99 GLU A C 1
ATOM 815 O O . GLU A 1 99 ? 11.450 6.110 -29.848 1.00 89.62 99 GLU A O 1
ATOM 820 N N . ILE A 1 100 ? 10.346 4.502 -28.742 1.00 91.19 100 ILE A N 1
ATOM 821 C CA . ILE A 1 100 ? 9.934 5.392 -27.658 1.00 91.19 100 ILE A CA 1
ATOM 822 C C . ILE A 1 100 ? 11.148 5.787 -26.812 1.00 91.19 100 ILE A C 1
ATOM 824 O O . ILE A 1 100 ? 11.921 4.962 -26.335 1.00 91.19 100 ILE A O 1
ATOM 828 N N . SER A 1 101 ? 11.263 7.087 -26.536 1.00 92.62 101 SER A N 1
ATOM 829 C CA . SER A 1 101 ? 12.306 7.630 -25.665 1.00 92.62 101 SER A CA 1
ATOM 830 C C . SER A 1 101 ? 12.341 6.943 -24.293 1.00 92.62 101 SER A C 1
ATOM 832 O O . SER A 1 101 ? 11.362 6.972 -23.541 1.00 92.62 101 SER A O 1
ATOM 834 N N . HIS A 1 102 ? 13.512 6.427 -23.911 1.00 88.75 102 HIS A N 1
ATOM 835 C CA . HIS A 1 102 ? 13.754 5.848 -22.584 1.00 88.75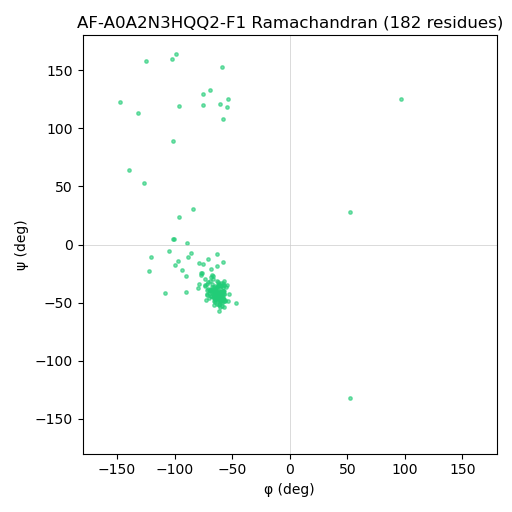 102 HIS A CA 1
ATOM 836 C C . HIS A 1 102 ? 13.422 6.821 -21.447 1.00 88.75 102 HIS A C 1
ATOM 838 O O . HIS A 1 102 ? 12.874 6.420 -20.424 1.00 88.75 102 HIS A O 1
ATOM 844 N N . LEU A 1 103 ? 13.695 8.117 -21.634 1.00 92.00 103 LEU A N 1
ATOM 845 C CA . LEU A 1 103 ? 13.350 9.142 -20.650 1.00 92.00 103 LEU A CA 1
ATOM 846 C C . LEU A 1 103 ? 11.830 9.214 -20.443 1.00 92.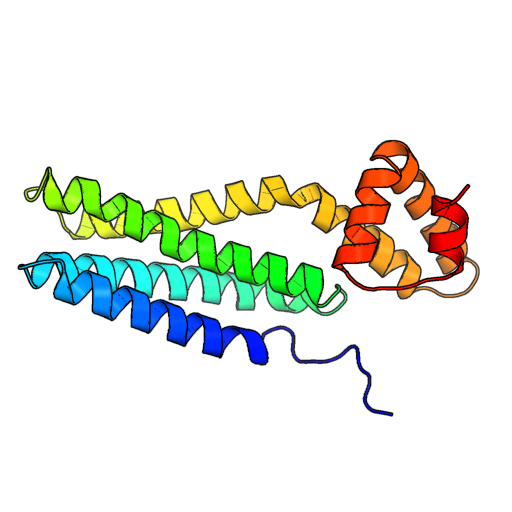00 103 LEU A C 1
ATOM 848 O O . LEU A 1 103 ? 11.356 9.292 -19.311 1.00 92.00 103 LEU A O 1
ATOM 852 N N . LEU A 1 104 ? 11.063 9.154 -21.535 1.00 94.31 104 LEU A N 1
ATOM 853 C CA . LEU A 1 104 ? 9.604 9.174 -21.488 1.00 94.31 104 LEU A CA 1
ATOM 854 C C . LEU A 1 104 ? 9.051 7.920 -20.796 1.00 94.31 104 LEU A C 1
ATOM 856 O O . LEU A 1 104 ? 8.164 8.042 -19.952 1.00 94.31 104 LEU A O 1
ATOM 860 N N . LEU A 1 105 ? 9.612 6.742 -21.085 1.00 93.56 105 LEU A N 1
ATOM 861 C CA . LEU A 1 105 ? 9.253 5.485 -20.415 1.00 93.56 105 LEU A CA 1
ATOM 862 C C . LEU A 1 105 ? 9.530 5.544 -18.905 1.00 93.56 105 LEU A C 1
ATOM 864 O O . LEU A 1 105 ? 8.670 5.174 -18.102 1.00 93.56 105 LEU A O 1
ATOM 868 N N . LEU A 1 106 ? 10.686 6.085 -18.510 1.00 93.19 106 LEU A N 1
ATOM 869 C CA . LEU A 1 106 ? 11.059 6.269 -17.107 1.00 93.19 106 LEU A CA 1
ATOM 870 C C . LEU A 1 106 ? 10.061 7.176 -16.370 1.00 93.19 106 LEU A C 1
ATOM 872 O O . LEU A 1 106 ? 9.548 6.808 -15.311 1.00 93.19 106 LEU A O 1
ATOM 876 N N . PHE A 1 107 ? 9.736 8.341 -16.944 1.00 95.38 107 PHE A N 1
ATOM 877 C CA . PHE A 1 107 ? 8.760 9.263 -16.357 1.00 95.38 107 PHE A CA 1
ATOM 878 C C . PHE A 1 107 ? 7.352 8.667 -16.300 1.00 95.38 107 PHE A C 1
ATOM 880 O O .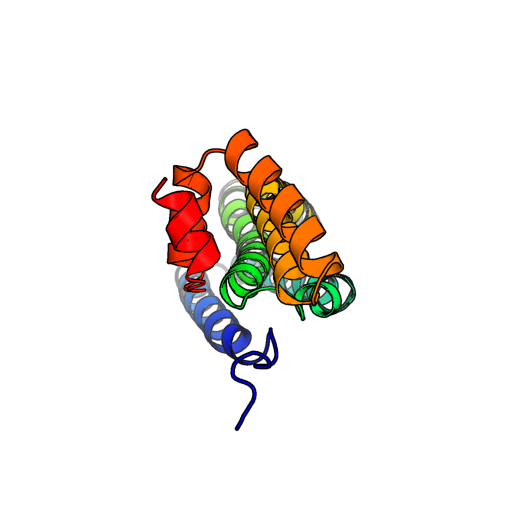 PHE A 1 107 ? 6.661 8.834 -15.293 1.00 95.38 107 PHE A O 1
ATOM 887 N N . ALA A 1 108 ? 6.927 7.950 -17.342 1.00 95.69 108 ALA A N 1
ATOM 888 C CA . ALA A 1 108 ? 5.626 7.293 -17.370 1.00 95.69 108 ALA A CA 1
ATOM 889 C C . ALA A 1 108 ? 5.506 6.246 -16.252 1.00 95.69 108 ALA A C 1
ATOM 891 O O . ALA A 1 108 ? 4.538 6.268 -15.489 1.00 95.69 108 ALA A O 1
ATOM 892 N N . SER A 1 109 ? 6.514 5.383 -16.094 1.00 95.50 109 SER A N 1
ATOM 893 C CA . SER A 1 109 ? 6.570 4.403 -15.003 1.00 95.50 109 SER A CA 1
ATOM 894 C C . SER A 1 109 ? 6.534 5.061 -13.628 1.00 95.50 109 SER A C 1
ATOM 896 O O . SER A 1 109 ? 5.778 4.631 -12.755 1.00 95.50 109 SER A O 1
ATOM 898 N N . TRP A 1 110 ? 7.285 6.146 -13.448 1.00 95.62 110 TRP A N 1
ATOM 899 C CA . TRP A 1 110 ? 7.311 6.880 -12.189 1.00 95.62 110 TRP A CA 1
ATOM 900 C C . TRP A 1 110 ? 5.950 7.482 -11.822 1.00 95.62 110 TRP A C 1
ATOM 902 O O . TRP A 1 110 ? 5.474 7.318 -10.695 1.00 95.62 110 TRP A O 1
ATOM 912 N N . ILE A 1 111 ? 5.269 8.114 -12.783 1.00 96.69 111 ILE A N 1
ATOM 913 C CA . ILE A 1 111 ? 3.918 8.654 -12.579 1.00 96.69 111 ILE A CA 1
ATOM 914 C C . ILE A 1 111 ? 2.932 7.527 -12.252 1.00 96.69 111 ILE A C 1
ATOM 916 O O . ILE A 1 111 ? 2.140 7.650 -11.313 1.00 96.69 111 ILE A O 1
ATOM 920 N N . LEU A 1 112 ? 2.998 6.411 -12.983 1.00 96.50 112 LEU A N 1
ATOM 921 C CA . LEU A 1 112 ? 2.162 5.241 -12.721 1.00 96.50 112 LEU A CA 1
ATOM 922 C C . LEU A 1 112 ? 2.403 4.671 -11.319 1.00 96.50 112 LEU A C 1
ATOM 924 O O . LEU A 1 112 ? 1.437 4.294 -10.658 1.00 96.50 112 LEU A O 1
ATOM 928 N N . ALA A 1 113 ? 3.642 4.669 -10.821 1.00 94.75 113 ALA A N 1
ATOM 929 C CA . ALA A 1 113 ? 3.952 4.205 -9.469 1.00 94.75 113 ALA A CA 1
ATOM 930 C C . ALA A 1 113 ? 3.211 5.022 -8.404 1.00 94.75 113 ALA A C 1
ATOM 932 O O . ALA A 1 113 ? 2.589 4.472 -7.491 1.00 94.75 113 ALA A O 1
ATOM 933 N N . LEU A 1 114 ? 3.226 6.349 -8.546 1.00 94.69 114 LEU A N 1
ATOM 934 C CA . LEU A 1 114 ? 2.526 7.261 -7.641 1.00 94.69 114 LEU A CA 1
ATOM 935 C C . LEU A 1 114 ? 1.001 7.104 -7.740 1.00 94.69 114 LEU A C 1
ATOM 937 O O . LEU A 1 114 ? 0.302 7.126 -6.721 1.00 94.69 114 LEU A O 1
ATOM 941 N N . LEU A 1 115 ? 0.477 6.912 -8.954 1.00 96.06 115 LEU A N 1
ATOM 942 C CA . LEU A 1 115 ? -0.947 6.667 -9.183 1.00 96.06 115 LEU A CA 1
ATOM 943 C C . LEU A 1 115 ? -1.403 5.345 -8.561 1.00 96.06 115 LEU A C 1
ATOM 945 O O . LEU A 1 115 ? -2.400 5.338 -7.836 1.00 96.06 115 LEU A O 1
ATOM 949 N N . PHE A 1 116 ? -0.670 4.249 -8.772 1.00 94.06 116 PHE A N 1
ATOM 950 C CA . PHE A 1 116 ? -0.993 2.961 -8.160 1.00 94.06 116 PHE A CA 1
ATOM 951 C C . PHE A 1 116 ? -0.941 3.027 -6.643 1.00 94.06 116 PHE A C 1
ATOM 953 O O . PHE A 1 116 ? -1.868 2.542 -6.002 1.00 94.06 116 PHE A O 1
ATOM 960 N N . ASN A 1 117 ? 0.066 3.687 -6.063 1.00 92.81 117 ASN A N 1
ATOM 961 C CA . ASN A 1 117 ? 0.134 3.880 -4.615 1.00 92.81 117 ASN A CA 1
ATOM 962 C C . ASN A 1 117 ? -1.169 4.512 -4.092 1.00 92.81 117 ASN A C 1
ATOM 964 O O . ASN A 1 117 ? -1.818 3.980 -3.189 1.00 92.81 117 ASN A O 1
ATOM 968 N N . LYS A 1 118 ? -1.622 5.592 -4.741 1.00 93.12 118 LYS A N 1
ATOM 969 C CA . LYS A 1 118 ? -2.859 6.294 -4.380 1.00 93.12 118 LYS A CA 1
ATOM 970 C C . LYS A 1 118 ? -4.113 5.433 -4.565 1.00 93.12 118 LYS A C 1
ATOM 972 O O . LYS A 1 118 ? -4.986 5.448 -3.697 1.00 93.12 118 LYS A O 1
ATOM 977 N N . ILE A 1 119 ? -4.221 4.706 -5.678 1.00 94.94 119 ILE A N 1
ATOM 978 C CA . ILE A 1 119 ? -5.376 3.848 -5.990 1.00 94.94 119 ILE A CA 1
ATOM 979 C C . ILE A 1 119 ? -5.460 2.685 -4.999 1.00 94.94 119 ILE A C 1
ATOM 981 O O . ILE A 1 119 ? -6.513 2.459 -4.407 1.00 94.94 119 ILE A O 1
ATOM 985 N N . ILE A 1 120 ? -4.349 1.986 -4.769 1.00 92.62 120 ILE A N 1
ATOM 986 C CA . ILE A 1 120 ? -4.308 0.832 -3.873 1.00 92.62 120 ILE A CA 1
ATOM 987 C C . ILE A 1 120 ? -4.611 1.286 -2.440 1.00 92.62 120 ILE A C 1
ATOM 989 O O . ILE A 1 120 ? -5.500 0.722 -1.809 1.00 92.62 120 ILE A O 1
ATOM 993 N N . LEU A 1 121 ? -3.987 2.363 -1.941 1.00 91.44 121 LEU A N 1
ATOM 994 C CA . LEU A 1 121 ? -4.302 2.902 -0.608 1.00 91.44 121 LEU A CA 1
ATOM 995 C C . LEU A 1 121 ? -5.778 3.290 -0.450 1.00 91.44 121 LEU A C 1
ATOM 997 O O . LEU A 1 121 ? -6.328 3.165 0.645 1.00 91.44 121 LEU A O 1
ATOM 1001 N N . LYS A 1 122 ? -6.436 3.756 -1.520 1.00 93.69 122 LYS A N 1
ATOM 1002 C CA . LYS A 1 122 ? -7.869 4.074 -1.492 1.00 93.69 122 LYS A CA 1
ATOM 1003 C C . LYS A 1 122 ? -8.721 2.823 -1.244 1.00 93.69 122 LYS A C 1
ATOM 1005 O O . LYS A 1 122 ? -9.696 2.898 -0.493 1.00 93.69 122 LYS A O 1
ATOM 1010 N N . ASN A 1 123 ? -8.331 1.685 -1.813 1.00 92.38 123 ASN A N 1
ATOM 1011 C CA . ASN A 1 123 ? -9.037 0.415 -1.628 1.00 92.38 123 ASN A CA 1
ATOM 1012 C C . ASN A 1 123 ? -8.915 -0.118 -0.193 1.00 92.38 123 ASN A C 1
ATOM 1014 O O . ASN A 1 123 ? -9.856 -0.736 0.292 1.00 92.38 123 ASN A O 1
ATOM 1018 N N . TYR A 1 124 ? -7.831 0.217 0.516 1.00 91.56 124 TYR A N 1
ATOM 1019 C CA . TYR A 1 124 ? -7.609 -0.161 1.922 1.00 91.56 124 TYR A CA 1
ATOM 1020 C C . TYR A 1 124 ? -8.018 0.930 2.935 1.00 91.56 124 TYR A C 1
ATOM 1022 O O . TYR A 1 124 ? -7.520 1.015 4.063 1.00 91.56 124 TYR A O 1
ATOM 1030 N N . THR A 1 125 ? -8.923 1.833 2.540 1.00 92.25 125 THR A N 1
ATOM 1031 C CA . THR A 1 125 ? -9.403 2.910 3.426 1.00 92.25 125 THR A CA 1
ATOM 1032 C C . THR A 1 125 ? -10.228 2.396 4.596 1.00 92.25 125 THR A C 1
ATOM 1034 O O . THR A 1 125 ? -10.277 3.055 5.638 1.00 92.25 125 THR A O 1
ATOM 1037 N N . TRP A 1 126 ? -10.875 1.241 4.446 1.00 94.75 126 TRP A N 1
ATOM 1038 C CA . TRP A 1 126 ? -11.646 0.640 5.524 1.00 94.75 126 TRP A CA 1
ATOM 1039 C C . TRP A 1 126 ? -10.726 0.123 6.637 1.00 94.75 126 TRP A C 1
ATOM 1041 O O . TRP A 1 126 ? -10.942 0.471 7.794 1.00 94.75 126 TRP A O 1
ATOM 1051 N N . GLU A 1 127 ? -9.654 -0.592 6.293 1.00 93.12 127 GLU A N 1
ATOM 1052 C CA . GLU A 1 127 ? -8.633 -1.111 7.213 1.00 93.12 127 GLU A CA 1
ATOM 1053 C C . GLU A 1 127 ? -7.976 0.038 7.977 1.00 93.12 127 GLU A C 1
ATOM 1055 O O . GLU A 1 127 ? -7.823 -0.012 9.196 1.00 93.12 127 GLU A O 1
ATOM 1060 N N . LYS A 1 128 ? -7.690 1.142 7.275 1.00 91.94 128 LYS A N 1
ATOM 1061 C CA . LYS A 1 128 ? -7.187 2.367 7.900 1.00 91.94 128 LYS A CA 1
ATOM 1062 C C . LYS A 1 128 ? -8.141 2.906 8.965 1.00 91.94 128 LYS A C 1
ATOM 1064 O O . LYS A 1 128 ? -7.698 3.294 10.045 1.00 91.94 128 LYS A O 1
ATOM 1069 N N . LYS A 1 129 ? -9.442 2.977 8.667 1.00 93.62 129 LYS A N 1
ATOM 1070 C CA . LYS A 1 129 ? -10.451 3.440 9.633 1.00 93.62 129 LYS A CA 1
ATOM 1071 C C . LYS A 1 129 ? -10.577 2.462 10.802 1.00 93.62 129 LYS A C 1
ATOM 1073 O O . LYS A 1 129 ? -10.602 2.910 11.946 1.00 93.62 129 LYS A O 1
ATOM 1078 N N . ALA A 1 130 ? -10.589 1.158 10.529 1.00 92.62 130 ALA A N 1
ATOM 1079 C CA . ALA A 1 130 ? -10.634 0.116 11.549 1.00 92.62 130 ALA A CA 1
ATOM 1080 C C . ALA A 1 130 ? -9.466 0.256 12.540 1.00 92.62 130 ALA A C 1
ATOM 1082 O O . ALA A 1 130 ? -9.698 0.334 13.746 1.00 92.62 130 ALA A O 1
ATOM 1083 N N . GLU A 1 131 ? -8.230 0.411 12.054 1.00 91.06 131 GLU A N 1
ATOM 1084 C CA . GLU A 1 131 ? -7.066 0.674 12.913 1.00 91.06 131 GLU A CA 1
ATOM 1085 C C . GLU A 1 131 ? -7.176 1.974 13.694 1.00 91.06 131 GLU A C 1
ATOM 1087 O O . GLU A 1 131 ? -6.838 2.009 14.871 1.00 9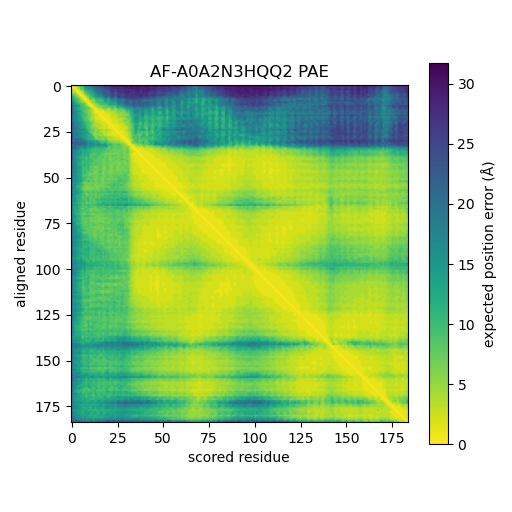1.06 131 GLU A O 1
ATOM 1092 N N . GLN A 1 132 ? -7.680 3.051 13.091 1.00 91.50 132 GLN A N 1
ATOM 1093 C CA . GLN A 1 132 ? -7.865 4.312 13.809 1.00 91.50 132 GLN A CA 1
ATOM 1094 C C . GLN A 1 132 ? -8.846 4.171 14.979 1.00 91.50 132 GLN A C 1
ATOM 1096 O O . GLN A 1 132 ? -8.578 4.698 16.062 1.00 91.50 132 GLN A O 1
ATOM 1101 N N . HIS A 1 133 ? -9.962 3.463 14.785 1.00 92.44 133 HIS A N 1
ATOM 1102 C CA . HIS A 1 133 ? -10.930 3.205 15.852 1.00 92.44 133 HIS A CA 1
ATOM 1103 C C . HIS A 1 133 ? -10.361 2.265 16.921 1.00 92.44 133 HIS A C 1
ATOM 1105 O O . HIS A 1 133 ? -10.475 2.562 18.112 1.00 92.44 133 HIS A O 1
ATOM 1111 N N . MET A 1 134 ? -9.689 1.183 16.523 1.00 90.19 134 MET A N 1
ATOM 1112 C CA . MET A 1 134 ? -9.054 0.263 17.469 1.00 90.19 134 MET A CA 1
ATOM 1113 C C . MET A 1 134 ? -7.926 0.918 18.260 1.00 90.19 134 MET A C 1
ATOM 1115 O O . MET A 1 134 ? -7.849 0.729 19.468 1.00 90.19 134 MET A O 1
ATOM 1119 N N . ASN A 1 135 ? -7.071 1.709 17.614 1.00 88.12 135 ASN A N 1
ATOM 1120 C CA . ASN A 1 135 ? -5.991 2.429 18.279 1.00 88.12 135 ASN A CA 1
ATOM 1121 C C . ASN A 1 135 ? -6.555 3.408 19.321 1.00 88.12 135 ASN A C 1
ATOM 1123 O O . ASN A 1 135 ? -6.130 3.395 20.473 1.00 88.12 135 ASN A O 1
ATOM 1127 N N . LYS A 1 136 ? -7.592 4.184 18.965 1.00 88.88 136 LYS A N 1
ATOM 1128 C CA . LYS A 1 136 ? -8.297 5.054 19.925 1.00 88.88 136 LYS A CA 1
ATOM 1129 C C . LYS A 1 136 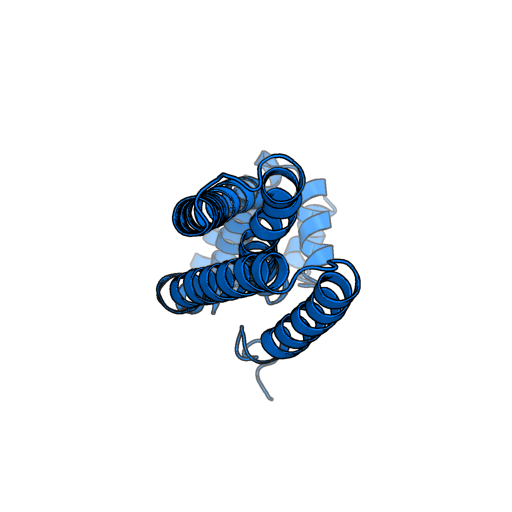? -8.878 4.276 21.106 1.00 88.88 136 LYS A C 1
ATOM 1131 O O . LYS A 1 136 ? -8.830 4.759 22.228 1.00 88.88 136 LYS A O 1
ATOM 1136 N N . TYR A 1 137 ? -9.432 3.090 20.870 1.00 89.31 137 TYR A N 1
ATOM 1137 C CA . TYR A 1 137 ? -9.949 2.236 21.939 1.00 89.31 137 TYR A CA 1
ATOM 1138 C C . TYR A 1 137 ? -8.830 1.654 22.825 1.00 89.31 137 TYR A C 1
ATOM 1140 O O . TYR A 1 137 ? -8.978 1.599 24.043 1.00 89.31 137 TYR A O 1
ATOM 1148 N N . ARG A 1 138 ? -7.695 1.253 22.244 1.00 85.12 138 ARG A N 1
ATOM 1149 C CA . ARG A 1 138 ? -6.590 0.592 22.960 1.00 85.12 138 ARG A CA 1
ATOM 1150 C C . ARG A 1 138 ? -5.705 1.552 23.752 1.00 85.12 138 ARG A C 1
ATOM 1152 O O . ARG A 1 138 ? -5.208 1.166 24.803 1.00 85.12 138 ARG A O 1
ATOM 1159 N N . MET A 1 139 ? -5.512 2.772 23.257 1.00 84.25 139 MET A N 1
ATOM 1160 C CA . MET A 1 139 ? -4.605 3.760 23.859 1.00 84.25 139 MET A CA 1
ATOM 1161 C C . MET A 1 139 ? -5.245 4.605 24.968 1.00 84.25 139 MET A C 1
ATOM 1163 O O . MET A 1 139 ? -4.546 5.367 25.628 1.00 84.25 139 MET A O 1
ATOM 1167 N N . ASN A 1 140 ? -6.557 4.481 25.170 1.00 86.50 140 ASN A N 1
ATOM 1168 C CA . ASN A 1 140 ? -7.317 5.243 26.156 1.00 86.50 140 ASN A CA 1
ATOM 1169 C C . ASN A 1 140 ? -7.630 4.409 27.410 1.00 86.50 140 ASN A C 1
ATOM 1171 O O . ASN A 1 140 ? -7.647 3.177 27.369 1.00 86.50 140 ASN A O 1
ATOM 1175 N N . ILE A 1 141 ? -7.940 5.090 28.517 1.00 79.56 141 ILE A N 1
ATOM 1176 C CA . ILE A 1 141 ? -8.331 4.484 29.802 1.00 79.56 141 ILE A CA 1
ATOM 1177 C C . ILE A 1 141 ? -9.688 5.019 30.289 1.00 79.56 141 ILE A C 1
ATOM 1179 O O . ILE A 1 141 ? -10.129 6.091 29.870 1.00 79.56 141 ILE A O 1
ATOM 1183 N N . GLU A 1 142 ? -10.356 4.256 31.156 1.00 82.94 142 GLU A N 1
ATOM 1184 C CA . GLU A 1 142 ? -11.567 4.680 31.884 1.00 82.94 142 GLU A CA 1
ATOM 1185 C C . GLU A 1 142 ? -12.672 5.245 30.963 1.00 82.94 142 GLU A C 1
ATOM 1187 O O . GLU A 1 142 ? -12.996 4.639 29.939 1.00 82.94 142 GLU A O 1
ATOM 1192 N N . GLU A 1 143 ? -13.257 6.404 31.282 1.00 78.25 143 GLU A N 1
ATOM 1193 C CA . GLU A 1 143 ? -14.353 7.001 30.504 1.00 78.25 143 GLU A CA 1
ATOM 1194 C C . GLU A 1 143 ? -13.991 7.245 29.033 1.00 78.25 143 GLU A C 1
ATOM 1196 O O . GLU A 1 143 ? -14.830 7.109 28.137 1.00 78.25 143 GLU A O 1
ATOM 1201 N N . SER A 1 144 ? -12.733 7.601 28.760 1.00 85.12 144 SER A N 1
ATOM 1202 C CA . SER A 1 144 ? -12.265 7.833 27.390 1.00 85.12 144 SER A CA 1
ATOM 1203 C C . SER A 1 144 ? -12.202 6.532 26.584 1.00 85.12 144 SER A C 1
ATOM 1205 O O . SER A 1 144 ? -12.485 6.531 25.381 1.00 85.12 144 SER A O 1
ATOM 1207 N N . LYS A 1 145 ? -11.917 5.407 27.254 1.00 87.81 145 LYS A N 1
ATOM 1208 C CA . LYS A 1 145 ? -11.957 4.069 26.660 1.00 87.81 145 LYS A CA 1
ATOM 1209 C C . LYS A 1 145 ? -13.387 3.632 26.369 1.00 87.81 145 LYS A C 1
ATOM 1211 O O . LYS A 1 145 ? -13.638 3.107 25.288 1.00 87.81 145 LYS A O 1
ATOM 1216 N N . GLU A 1 146 ? -14.325 3.903 27.273 1.00 89.81 146 GLU A N 1
ATOM 1217 C CA . GLU A 1 146 ? -15.745 3.593 27.062 1.00 89.81 146 GLU A CA 1
ATOM 1218 C C . GLU A 1 146 ? -16.327 4.359 25.872 1.00 89.81 146 GLU A C 1
ATOM 1220 O O . GLU A 1 146 ? -16.910 3.757 24.969 1.00 89.81 146 GLU A O 1
ATOM 1225 N N . LYS A 1 147 ? -16.079 5.672 25.791 1.00 91.56 147 LYS A N 1
ATOM 1226 C CA . LYS A 1 147 ? -16.493 6.490 24.637 1.00 91.56 147 LYS A CA 1
ATOM 1227 C C . LYS A 1 147 ? -15.880 5.975 23.331 1.00 91.56 147 LYS A C 1
ATOM 1229 O O . LYS A 1 147 ? -16.563 5.887 22.311 1.00 91.56 147 LYS A O 1
ATOM 1234 N N . ALA A 1 148 ? -14.600 5.601 23.350 1.00 91.25 148 ALA A N 1
ATOM 1235 C CA . ALA A 1 148 ? -13.938 5.022 22.185 1.00 91.25 148 ALA A CA 1
ATOM 1236 C C . ALA A 1 148 ? -14.523 3.653 21.796 1.00 91.25 148 ALA A C 1
ATOM 1238 O O . ALA A 1 148 ? -14.665 3.378 20.606 1.00 91.25 148 ALA A O 1
ATOM 1239 N N . PHE A 1 149 ? -14.910 2.829 22.773 1.00 92.75 149 PHE A N 1
ATOM 1240 C CA . PHE A 1 149 ? -15.547 1.539 22.527 1.00 92.75 149 PHE A CA 1
ATOM 1241 C C . PHE A 1 149 ? -16.940 1.696 21.910 1.00 92.75 149 PHE A C 1
ATOM 1243 O O . PHE A 1 149 ? -17.256 0.996 20.954 1.00 92.75 149 PHE A O 1
ATOM 1250 N N . VAL A 1 150 ? -17.746 2.660 22.369 1.00 93.56 150 VAL A N 1
ATOM 1251 C CA . VAL A 1 150 ? -19.046 2.986 21.751 1.00 93.56 150 VAL A CA 1
ATOM 1252 C C . VAL A 1 150 ? -18.872 3.399 20.286 1.00 93.56 150 VAL A C 1
ATOM 1254 O O . VAL A 1 150 ? -19.564 2.878 19.413 1.00 93.56 150 VAL A O 1
ATOM 1257 N N . ASN A 1 151 ? -17.901 4.267 19.992 1.00 93.31 151 ASN A N 1
ATOM 1258 C CA . ASN A 1 151 ? -17.599 4.667 18.614 1.00 93.31 151 ASN A CA 1
ATOM 1259 C C . ASN A 1 151 ? -17.112 3.488 17.755 1.00 93.31 151 ASN A C 1
ATOM 1261 O O . ASN A 1 151 ? -17.417 3.418 16.567 1.00 93.31 151 ASN A O 1
ATOM 1265 N N . LEU A 1 152 ? -16.338 2.569 18.341 1.00 93.06 152 LEU A N 1
ATOM 1266 C CA . LEU A 1 152 ? -15.885 1.359 17.658 1.00 93.06 152 LEU A CA 1
ATOM 1267 C C . LEU A 1 152 ? -17.066 0.436 17.327 1.00 93.06 152 LEU A C 1
ATOM 1269 O O . LEU A 1 152 ? -17.155 -0.027 16.196 1.00 93.06 152 LEU A O 1
ATOM 1273 N N . LYS A 1 153 ? -18.002 0.231 18.260 1.00 94.00 153 LYS A N 1
ATOM 1274 C CA . LYS A 1 153 ? -19.234 -0.538 18.017 1.00 94.00 153 LYS A CA 1
ATOM 1275 C C . LYS A 1 153 ? -20.048 0.030 16.862 1.00 94.00 153 LYS A C 1
ATOM 1277 O O . LYS A 1 153 ? -20.385 -0.700 15.940 1.00 94.00 153 LYS A O 1
ATOM 1282 N N . GLN A 1 154 ? -20.273 1.345 16.856 1.00 94.94 154 GLN A N 1
ATOM 1283 C CA . GLN A 1 154 ? -20.982 2.013 15.760 1.00 94.94 154 GLN A CA 1
ATOM 1284 C C . GLN A 1 154 ? -20.302 1.776 14.405 1.00 94.94 154 GLN A C 1
ATOM 1286 O O . GLN A 1 154 ? -20.977 1.489 13.421 1.00 94.94 154 GLN A O 1
ATOM 1291 N N . PHE A 1 155 ? -18.969 1.852 14.348 1.00 94.88 155 PHE A N 1
ATOM 1292 C CA . PHE A 1 155 ? -18.219 1.542 13.130 1.00 94.88 155 PHE A CA 1
ATOM 1293 C C . PHE A 1 155 ? -18.374 0.072 12.701 1.00 94.88 155 PHE A C 1
ATOM 1295 O O . PHE A 1 155 ? -18.530 -0.206 11.509 1.00 94.88 155 PHE A O 1
ATOM 1302 N N . ILE A 1 156 ? -18.341 -0.868 13.651 1.00 93.44 156 ILE A N 1
ATOM 1303 C CA . ILE A 1 156 ? -18.526 -2.302 13.390 1.00 93.44 156 ILE A CA 1
ATOM 1304 C C . ILE A 1 156 ? -19.930 -2.561 12.833 1.00 93.44 156 ILE A C 1
ATOM 1306 O O . ILE A 1 156 ? -20.057 -3.153 11.763 1.00 93.44 156 ILE A O 1
ATOM 1310 N N . ASP A 1 157 ? -20.969 -2.063 13.503 1.00 93.69 157 ASP A N 1
ATOM 1311 C CA . ASP A 1 157 ? -22.361 -2.257 13.089 1.00 93.69 157 ASP A CA 1
ATOM 1312 C C . ASP A 1 157 ? -22.633 -1.638 11.703 1.00 93.69 157 ASP A C 1
ATOM 1314 O O . ASP A 1 157 ? -23.344 -2.223 10.892 1.00 93.69 157 ASP A O 1
ATOM 1318 N N . GLN A 1 158 ? -22.011 -0.497 11.377 1.00 93.25 158 GLN A N 1
ATOM 1319 C CA . GLN A 1 158 ? -22.132 0.135 10.055 1.00 93.25 158 GLN A CA 1
ATOM 1320 C C . GLN A 1 158 ? -21.372 -0.593 8.941 1.00 93.25 158 GLN A C 1
ATOM 1322 O O . GLN A 1 158 ? -21.743 -0.480 7.774 1.00 93.25 158 GLN A O 1
ATOM 1327 N N . SER A 1 159 ? -20.268 -1.272 9.264 1.00 89.19 159 SER A N 1
ATOM 1328 C CA . SER A 1 159 ? -19.380 -1.869 8.259 1.00 89.19 159 SER A CA 1
ATOM 1329 C C . SER A 1 159 ? -19.488 -3.387 8.118 1.00 89.19 159 SER A C 1
ATOM 1331 O O . SER A 1 159 ? -18.898 -3.948 7.191 1.00 89.19 159 SER A O 1
ATOM 1333 N N . GLY A 1 160 ? -20.271 -4.022 8.989 1.00 90.25 160 GLY A N 1
ATOM 1334 C CA . GLY A 1 160 ? -20.504 -5.460 9.033 1.00 90.25 160 GLY A CA 1
ATOM 1335 C C . GLY A 1 160 ? -19.604 -6.153 10.056 1.00 90.25 160 GLY A C 1
ATOM 1336 O O . GLY A 1 160 ? -18.374 -6.064 9.986 1.00 90.25 160 GLY A O 1
ATOM 1337 N N . ARG A 1 161 ? -20.228 -6.897 10.979 1.00 89.12 161 ARG A N 1
ATOM 1338 C CA . ARG A 1 161 ? -19.538 -7.659 12.034 1.00 89.12 161 ARG A CA 1
ATOM 1339 C C . ARG A 1 161 ? -18.561 -8.678 11.455 1.00 89.12 161 ARG A C 1
ATOM 1341 O O . ARG A 1 161 ? -17.399 -8.664 11.846 1.00 89.12 161 ARG A O 1
ATOM 1348 N N . ASP A 1 162 ? -18.979 -9.448 10.452 1.00 90.25 162 ASP A N 1
ATOM 1349 C CA . ASP A 1 162 ? -18.141 -10.473 9.811 1.00 90.25 162 ASP A CA 1
ATOM 1350 C C . ASP A 1 162 ? -16.873 -9.883 9.189 1.00 90.25 162 ASP A C 1
ATOM 1352 O O . ASP A 1 162 ? -15.776 -10.426 9.317 1.00 90.25 162 ASP A O 1
ATOM 1356 N N . LYS A 1 163 ? -16.999 -8.720 8.539 1.00 91.44 163 LYS A N 1
ATOM 1357 C CA . LYS A 1 163 ? -15.857 -8.025 7.938 1.00 91.44 163 LYS A CA 1
ATOM 1358 C C . LYS A 1 163 ? -14.840 -7.622 9.005 1.00 91.44 163 LYS A C 1
ATOM 1360 O O . LYS A 1 163 ? -13.635 -7.774 8.800 1.00 91.44 163 LYS A O 1
ATOM 1365 N N . PHE A 1 164 ? -15.323 -7.116 10.137 1.00 91.06 164 PHE A N 1
ATOM 1366 C CA . PHE A 1 164 ? -14.475 -6.719 11.253 1.00 91.06 164 PHE A CA 1
ATOM 1367 C C . PHE A 1 164 ? -13.869 -7.918 11.995 1.00 91.06 164 PHE A C 1
ATOM 1369 O O . PHE A 1 164 ? -12.688 -7.878 12.333 1.00 91.06 164 PHE A O 1
ATOM 1376 N N . ALA A 1 165 ? -14.625 -9.002 12.178 1.00 88.62 165 ALA A N 1
ATOM 1377 C CA . ALA A 1 165 ? -14.139 -10.251 12.762 1.00 88.62 165 ALA A CA 1
ATOM 1378 C C . ALA A 1 165 ? -13.003 -10.858 11.922 1.00 88.62 165 ALA A C 1
ATOM 1380 O O . ALA A 1 165 ? -11.913 -11.098 12.443 1.00 88.62 165 ALA A O 1
ATOM 1381 N N . ASN A 1 166 ? -13.196 -10.962 10.602 1.00 88.88 166 ASN A N 1
ATOM 1382 C CA . ASN A 1 166 ? -12.156 -11.403 9.665 1.00 88.88 166 ASN A CA 1
ATOM 1383 C C . ASN A 1 166 ? -10.897 -10.520 9.727 1.00 88.88 166 ASN A C 1
ATOM 1385 O O . ASN A 1 166 ? -9.777 -10.989 9.529 1.00 88.88 166 ASN A O 1
ATOM 1389 N N . TYR A 1 167 ? -11.060 -9.217 9.966 1.00 89.00 167 TYR A N 1
ATOM 1390 C CA . TYR A 1 167 ? -9.935 -8.297 10.111 1.00 89.00 167 TYR A CA 1
ATOM 1391 C C . TYR A 1 167 ? -9.179 -8.495 11.431 1.00 89.00 167 TYR A C 1
ATOM 1393 O O . TYR A 1 167 ? -7.949 -8.500 11.441 1.00 89.00 167 TYR A O 1
ATOM 1401 N N . LEU A 1 168 ? -9.899 -8.685 12.538 1.00 87.00 168 LEU A N 1
ATOM 1402 C CA . LEU A 1 168 ? -9.313 -8.992 13.844 1.00 87.00 168 LEU A CA 1
ATOM 1403 C C . LEU A 1 168 ? -8.501 -10.283 13.823 1.00 87.00 168 LEU A C 1
ATOM 1405 O O . LEU A 1 168 ? -7.398 -10.303 14.367 1.00 87.00 168 LEU A O 1
ATOM 1409 N N . GLU A 1 169 ? -9.017 -11.317 13.161 1.00 84.44 169 GLU A N 1
ATOM 1410 C CA . GLU A 1 169 ? -8.325 -12.594 12.997 1.00 84.44 169 GLU A CA 1
ATOM 1411 C C . GLU A 1 169 ? -6.992 -12.411 12.256 1.00 84.44 169 GLU A C 1
ATOM 1413 O O . GLU A 1 169 ? -5.944 -12.835 12.743 1.00 84.44 169 GLU A O 1
ATOM 1418 N N . LYS A 1 170 ? -6.999 -11.675 11.134 1.00 83.75 170 LYS A N 1
ATOM 1419 C CA . LYS A 1 170 ? -5.779 -11.338 10.373 1.00 83.75 170 LYS A CA 1
ATOM 1420 C C . LYS A 1 170 ? -4.774 -10.521 11.186 1.00 83.75 170 LYS A C 1
ATOM 1422 O O . LYS A 1 170 ? -3.569 -10.678 11.017 1.00 83.75 170 LYS A O 1
ATOM 1427 N N . ASN A 1 171 ? -5.270 -9.644 12.053 1.00 80.31 171 ASN A N 1
ATOM 1428 C CA . ASN A 1 171 ? -4.458 -8.796 12.920 1.00 80.31 171 ASN A CA 1
ATOM 1429 C C . ASN A 1 171 ? -3.926 -9.541 14.161 1.00 80.31 171 ASN A C 1
ATOM 1431 O O . ASN A 1 171 ? -3.019 -9.057 14.830 1.00 80.31 171 ASN A O 1
ATOM 1435 N N . GLN A 1 172 ? -4.487 -10.710 14.490 1.00 76.81 172 GLN A N 1
ATOM 1436 C CA . GLN A 1 172 ? -4.136 -11.511 15.672 1.00 76.81 172 GLN A CA 1
ATOM 1437 C C . GLN A 1 172 ? -4.174 -10.725 16.996 1.00 76.81 172 GLN A C 1
ATOM 1439 O O . GLN A 1 172 ? -3.458 -11.036 17.951 1.00 76.81 172 GLN A O 1
ATOM 1444 N N . MET A 1 173 ? -5.006 -9.685 17.070 1.00 70.44 173 MET A N 1
ATOM 1445 C CA . MET A 1 173 ? -5.155 -8.872 18.274 1.00 70.44 173 MET A CA 1
ATOM 1446 C C . MET A 1 173 ? -6.418 -9.262 19.028 1.00 70.44 173 MET A C 1
ATOM 1448 O O . MET A 1 173 ? -7.483 -8.683 18.823 1.00 70.44 173 MET A O 1
ATOM 1452 N N . PHE A 1 174 ? -6.253 -10.230 19.920 1.00 69.25 174 PHE A N 1
ATOM 1453 C CA . PHE A 1 174 ? -7.311 -10.784 20.756 1.00 69.25 174 PHE A CA 1
ATOM 1454 C C . PHE A 1 174 ? -7.675 -9.826 21.902 1.00 69.25 174 PHE A C 1
ATOM 1456 O O . PHE A 1 174 ? -6.834 -9.472 22.733 1.00 69.25 174 PHE A O 1
ATOM 1463 N N . ASP A 1 175 ? -8.935 -9.396 21.946 1.00 79.81 175 ASP A N 1
ATOM 1464 C CA . ASP A 1 175 ? -9.527 -8.626 23.045 1.00 79.81 175 ASP A CA 1
ATOM 1465 C C . ASP A 1 175 ? -10.860 -9.282 23.406 1.00 79.81 175 ASP A C 1
ATOM 1467 O O . ASP A 1 175 ? -11.818 -9.226 22.635 1.00 79.81 175 ASP A O 1
ATOM 1471 N N . ARG A 1 176 ? -10.932 -9.863 24.609 1.00 80.31 176 ARG A N 1
ATOM 1472 C CA . ARG A 1 176 ? -12.103 -10.615 25.089 1.00 80.31 176 ARG A CA 1
ATOM 1473 C C . ARG A 1 176 ? -13.405 -9.819 25.028 1.00 80.31 176 ARG A C 1
ATOM 1475 O O . ARG A 1 176 ? -14.463 -10.390 24.789 1.00 80.31 176 ARG A O 1
ATOM 1482 N N . ARG A 1 177 ? -13.356 -8.506 25.273 1.00 84.69 177 ARG A N 1
ATOM 1483 C CA . ARG A 1 177 ? -14.550 -7.650 25.255 1.00 84.69 177 ARG A CA 1
ATOM 1484 C C . ARG A 1 177 ? -15.026 -7.408 23.826 1.00 84.69 177 ARG A C 1
ATOM 1486 O O . ARG A 1 177 ? -16.227 -7.323 23.583 1.00 84.69 177 ARG A O 1
ATOM 1493 N N . MET A 1 178 ? -14.085 -7.288 22.897 1.00 85.06 178 MET A N 1
ATOM 1494 C CA . MET A 1 178 ? -14.363 -7.135 21.472 1.00 85.06 178 MET A CA 1
ATOM 1495 C C . MET A 1 178 ? -14.882 -8.440 20.864 1.00 85.06 178 MET A C 1
ATOM 1497 O O . MET A 1 178 ? -15.879 -8.418 20.154 1.00 85.06 178 MET A O 1
ATOM 1501 N N . GLU A 1 179 ? -14.269 -9.570 21.218 1.00 83.69 179 GLU A N 1
ATOM 1502 C CA . GLU A 1 179 ? -14.706 -10.916 20.831 1.00 83.69 179 GLU A CA 1
ATOM 1503 C C . GLU A 1 179 ? -16.119 -11.217 21.334 1.00 83.69 179 GLU A C 1
ATOM 1505 O O . GLU A 1 179 ? -16.968 -11.648 20.560 1.00 83.69 179 GLU A O 1
ATOM 1510 N N . ALA A 1 180 ? -16.413 -10.915 22.604 1.00 86.19 180 ALA A N 1
ATOM 1511 C CA . ALA A 1 180 ? -17.754 -11.094 23.156 1.00 86.19 180 ALA A CA 1
ATOM 1512 C C . ALA A 1 180 ? -18.815 -10.300 22.378 1.00 86.19 180 ALA A C 1
ATOM 1514 O O . ALA A 1 180 ? -19.902 -10.813 22.133 1.00 86.19 180 ALA A O 1
ATOM 1515 N N . TYR A 1 181 ? -18.492 -9.070 21.966 1.00 87.50 181 TYR A N 1
ATOM 1516 C CA . TYR A 1 181 ? -19.397 -8.226 21.185 1.00 87.50 181 TYR A CA 1
ATOM 1517 C C . TYR A 1 181 ? -19.591 -8.709 19.739 1.00 87.50 181 TYR A C 1
ATOM 1519 O O . TYR A 1 181 ? -20.664 -8.526 19.177 1.00 87.50 181 TYR A O 1
ATOM 1527 N N . LEU A 1 182 ? -18.574 -9.318 19.129 1.00 85.44 182 LEU A N 1
ATOM 1528 C CA . LEU A 1 182 ? -18.684 -9.868 17.773 1.00 85.44 182 LEU A CA 1
ATOM 1529 C C . LEU A 1 182 ? -19.445 -11.197 17.735 1.00 85.44 182 LEU A C 1
ATOM 1531 O O . LEU A 1 182 ? -20.023 -11.521 16.705 1.00 85.44 182 LEU A O 1
ATOM 1535 N N . ASN A 1 183 ? -19.464 -11.926 18.853 1.00 81.31 183 ASN A N 1
ATOM 1536 C CA . ASN A 1 183 ? -20.205 -13.177 19.019 1.00 81.31 183 ASN A CA 1
ATOM 1537 C C . ASN A 1 183 ? -21.650 -12.975 19.524 1.00 81.31 183 ASN A C 1
ATOM 1539 O O . ASN A 1 183 ? -22.339 -13.962 19.784 1.00 81.31 183 ASN A O 1
ATOM 1543 N N . THR A 1 184 ? -22.086 -11.723 19.722 1.00 73.62 184 THR A N 1
ATOM 1544 C CA . THR A 1 184 ? -23.484 -11.360 20.037 1.00 73.62 184 THR A CA 1
ATOM 1545 C C . THR A 1 184 ? -24.244 -10.995 18.774 1.00 73.62 184 THR A C 1
ATOM 1547 O O . THR A 1 184 ? -25.489 -11.060 18.806 1.00 73.62 184 THR A O 1
#

Secondary structure (DSSP, 8-state):
---TT-S-TTTTTHHHHHHHHHHHHHHHHHH-S-HHHHHHHHHHHHHHHHHHHHHIIIIIHHHHTTS-HHHHHHHHHHHHHHHHHHHHHHHHHHHH-TTS-HHHHHHHHHHHHHHHHHHHHHHTHHHHHHHHHHHHHHS--HHHHHHHHHHHHHHHHHH-HHHHHHHHHHHT---HHHHHHHT-